Protein AF-A0A7C7U243-F1 (afdb_monomer_lite)

Secondary structure (DSSP, 8-state):
---EEEEEE------PPPPPP-------------TTS-BTTB-PPEEEE-SSS-EEEESSS--TTS-TT-EEEEEESSS-----EEEEESS--SS-EEPPTT-EEEEEEEEEE-S---TTSSSS-SS--PPPEEEEEETTEEEEEEEPPP--TTEEEEEEEEEEPPTTTSEE-TTT--EEEEE-

Foldseek 3Di:
DDWWKKKWAFDDDDDDDDDDDDDDDDDDDDPDPDQQEDDPVFDDKDKFDQLPQDIAIGRHPDDPSGDPRSMHMDIDRDDDDDDKDKHFRPPFHPFKQFADQQDKDKDKIKIATAADQDDPDPGDHPVPHAFKKKFKFQQPDTPDIDGDDDDDHPDIDIDMDMDGDHPVRRIRGRPRRGIMIIID

Sequence (184 aa):
MRGKTIVVILLVAMLLTPVQAGDVSALQNEPEDDPKQPSQGNVTLYVFHDGMNNAWSHFNSTDEESAEENETREDKDSGVIDIKYRFMMKPTLDKRLNMTVGGEIRGNFNIYYEGDNENGGDGNCNNDCDWLNISIFKGAAEIHRHTEQPWVEGNWKNIIFSYTITEEDAIWDSVNDNPIVEVT

Radius of gyration: 19.24 Å; chains: 1; bounding box: 47×43×61 Å

Structure (mmCIF, N/CA/C/O backbone):
data_AF-A0A7C7U243-F1
#
_entry.id   AF-A0A7C7U243-F1
#
loop_
_atom_site.group_PDB
_atom_site.id
_atom_site.type_symbol
_atom_site.label_atom_id
_atom_site.label_alt_id
_atom_site.label_comp_id
_atom_site.label_asym_id
_atom_site.label_entity_id
_atom_site.label_seq_id
_atom_site.pdbx_PDB_ins_code
_atom_site.Cartn_x
_atom_site.Cartn_y
_atom_site.Cartn_z
_atom_site.occupancy
_atom_site.B_iso_or_equiv
_atom_site.auth_seq_id
_atom_site.auth_comp_id
_atom_site.auth_asym_id
_atom_site.auth_atom_id
_atom_site.pdbx_PDB_model_num
ATOM 1 N N . MET A 1 1 ? 26.710 0.710 -21.023 1.00 34.34 1 MET A N 1
ATOM 2 C CA . MET A 1 1 ? 25.783 -0.093 -20.207 1.00 34.34 1 MET A CA 1
ATOM 3 C C . MET A 1 1 ? 24.906 0.913 -19.492 1.00 34.34 1 MET A C 1
ATOM 5 O O . MET A 1 1 ? 25.453 1.740 -18.777 1.00 34.34 1 MET A O 1
ATOM 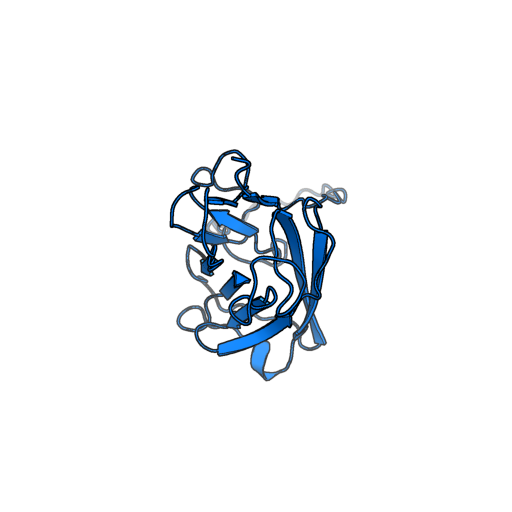9 N N . ARG A 1 2 ? 23.626 0.998 -19.863 1.00 40.56 2 ARG A N 1
ATOM 10 C CA . ARG A 1 2 ? 22.661 1.918 -19.248 1.00 40.56 2 ARG A CA 1
ATOM 11 C C . ARG A 1 2 ? 21.874 1.076 -18.250 1.00 40.56 2 ARG A C 1
ATOM 13 O O . ARG A 1 2 ? 21.197 0.153 -18.691 1.00 40.56 2 ARG A O 1
ATOM 20 N N . GLY A 1 3 ? 22.079 1.314 -16.957 1.00 36.41 3 GLY A N 1
ATOM 21 C CA . GLY A 1 3 ? 21.243 0.723 -15.913 1.00 36.41 3 GLY A CA 1
ATOM 22 C C . GLY A 1 3 ? 19.808 1.215 -16.082 1.00 36.41 3 GLY A C 1
ATOM 23 O O . GLY A 1 3 ? 19.601 2.323 -16.574 1.00 36.41 3 GLY A O 1
ATOM 24 N N . LYS A 1 4 ? 18.847 0.357 -15.753 1.00 41.78 4 LYS A N 1
ATOM 25 C CA . LYS A 1 4 ? 17.415 0.658 -15.754 1.00 41.78 4 LYS A CA 1
ATOM 26 C C . LYS A 1 4 ? 16.993 0.870 -14.296 1.00 41.78 4 LYS A C 1
ATOM 28 O O . LYS A 1 4 ? 17.365 0.061 -13.445 1.00 41.78 4 LYS A O 1
ATOM 33 N N . THR A 1 5 ? 16.296 1.971 -14.025 1.00 37.00 5 THR A N 1
ATOM 34 C CA . THR A 1 5 ? 15.993 2.470 -12.676 1.00 37.00 5 THR A CA 1
ATOM 35 C C . THR A 1 5 ? 14.488 2.555 -12.443 1.00 37.00 5 THR A C 1
ATOM 37 O O . THR A 1 5 ? 13.770 3.099 -13.274 1.00 37.00 5 THR A O 1
ATOM 40 N N . ILE A 1 6 ? 13.992 2.072 -11.303 1.00 44.47 6 ILE A N 1
ATOM 41 C CA . ILE A 1 6 ? 12.591 2.239 -10.878 1.00 44.47 6 ILE A CA 1
ATOM 42 C C . ILE A 1 6 ? 12.576 3.046 -9.575 1.00 44.47 6 ILE A C 1
ATOM 44 O O . ILE A 1 6 ? 13.321 2.736 -8.648 1.00 44.47 6 ILE A O 1
ATOM 48 N N . VAL A 1 7 ? 11.751 4.095 -9.508 1.00 42.09 7 VAL A N 1
ATOM 49 C CA . VAL A 1 7 ? 11.657 5.035 -8.375 1.00 42.09 7 VAL A CA 1
ATOM 50 C C . VAL A 1 7 ? 10.180 5.199 -8.014 1.00 42.09 7 VAL A C 1
ATOM 52 O O . VAL A 1 7 ? 9.350 5.374 -8.891 1.00 42.09 7 VAL A O 1
ATOM 55 N N . VAL A 1 8 ? 9.794 5.160 -6.745 1.00 36.94 8 VAL A N 1
ATOM 56 C CA . VAL A 1 8 ? 8.401 5.390 -6.315 1.00 36.94 8 VAL A CA 1
ATOM 57 C C . VAL A 1 8 ? 8.369 6.605 -5.388 1.00 36.94 8 VAL A C 1
ATOM 59 O O . VAL A 1 8 ? 8.966 6.547 -4.326 1.00 36.94 8 VAL A O 1
ATOM 62 N N . ILE A 1 9 ? 7.681 7.687 -5.775 1.00 37.00 9 ILE A N 1
ATOM 63 C CA . ILE A 1 9 ? 7.541 8.951 -5.026 1.00 37.00 9 ILE A CA 1
ATOM 64 C C . ILE A 1 9 ? 6.081 9.109 -4.625 1.00 37.00 9 ILE A C 1
ATOM 66 O O . ILE A 1 9 ? 5.236 9.280 -5.494 1.00 37.00 9 ILE A O 1
ATOM 70 N N . LEU A 1 10 ? 5.764 9.169 -3.334 1.00 37.56 10 LEU A N 1
ATOM 71 C CA . LEU A 1 10 ? 4.427 9.532 -2.851 1.00 37.56 10 LEU A CA 1
ATOM 72 C C . LEU A 1 10 ? 4.344 11.056 -2.632 1.00 37.56 10 LEU A C 1
ATOM 74 O O . LEU A 1 10 ? 5.097 11.597 -1.828 1.00 37.56 10 LEU A O 1
ATOM 78 N N . LEU A 1 11 ? 3.433 11.773 -3.307 1.00 27.91 11 LEU A N 1
ATOM 79 C CA . LEU A 1 11 ? 3.287 13.231 -3.139 1.00 27.91 11 LEU A CA 1
ATOM 80 C C . LEU A 1 11 ? 1.837 13.591 -2.782 1.00 27.91 11 LEU A C 1
ATOM 82 O O . LEU A 1 11 ? 0.943 13.523 -3.622 1.00 27.91 11 LEU A O 1
ATOM 86 N N . VAL A 1 12 ? 1.602 13.966 -1.518 1.00 37.91 12 VAL A N 1
ATOM 87 C CA . VAL A 1 12 ? 0.268 14.294 -0.982 1.00 37.91 12 VAL A CA 1
ATOM 88 C C . VAL A 1 12 ? 0.129 15.807 -0.795 1.00 37.91 12 VAL A C 1
ATOM 90 O O . VAL A 1 12 ? 0.868 16.432 -0.037 1.00 37.91 12 VAL A O 1
ATOM 93 N N . ALA A 1 13 ? -0.836 16.412 -1.491 1.00 29.00 13 ALA A N 1
ATOM 94 C CA . ALA A 1 13 ? -1.157 17.834 -1.379 1.00 29.00 13 ALA A CA 1
ATOM 95 C C . ALA A 1 13 ? -2.056 18.110 -0.157 1.00 29.00 13 ALA A C 1
ATOM 97 O O . ALA A 1 13 ? -3.158 17.573 -0.054 1.00 29.00 13 ALA A O 1
ATOM 98 N N . MET A 1 14 ? -1.605 18.979 0.754 1.00 36.00 14 MET A N 1
ATOM 99 C CA . MET A 1 14 ? -2.359 19.391 1.945 1.00 36.00 14 MET A CA 1
ATOM 100 C C . MET A 1 14 ? -3.417 20.457 1.612 1.00 36.00 14 MET A C 1
ATOM 102 O O . MET A 1 14 ? -3.089 21.521 1.087 1.00 36.00 14 MET A O 1
ATOM 106 N N . LEU A 1 15 ? -4.674 20.220 1.999 1.00 31.84 15 LEU A N 1
ATOM 107 C CA . LEU A 1 15 ? -5.706 21.258 2.105 1.00 31.84 15 LEU A CA 1
ATOM 108 C C . LEU A 1 15 ? -5.902 21.601 3.587 1.00 31.84 15 LEU A C 1
ATOM 110 O O . LEU A 1 15 ? -6.532 20.854 4.329 1.00 31.84 15 LEU A O 1
ATOM 114 N N . LEU A 1 16 ? -5.349 22.734 4.020 1.00 34.03 16 LEU A N 1
ATOM 115 C CA . LEU A 1 16 ? -5.576 23.280 5.358 1.00 34.03 16 LEU A CA 1
ATOM 116 C C . LEU A 1 16 ? -6.941 23.984 5.399 1.00 34.03 16 LEU A C 1
ATOM 118 O O . LEU A 1 16 ? -7.148 24.978 4.702 1.00 34.03 16 LEU A O 1
ATOM 122 N N . THR A 1 17 ? -7.863 23.512 6.238 1.00 35.53 17 THR A N 1
ATOM 123 C CA . THR A 1 17 ? -9.056 24.281 6.636 1.00 35.53 17 THR A CA 1
ATOM 124 C C . THR A 1 17 ? -8.806 24.991 7.971 1.00 35.53 17 THR A C 1
ATOM 126 O O . THR A 1 17 ? -8.117 24.433 8.825 1.00 35.53 17 THR A O 1
ATOM 129 N N . PRO A 1 18 ? -9.342 26.205 8.195 1.00 36.75 18 PRO A N 1
ATOM 130 C CA . PRO A 1 18 ? -9.037 26.984 9.393 1.00 36.75 18 PRO A CA 1
ATOM 131 C C . PRO A 1 18 ? -9.665 26.389 10.664 1.00 36.75 18 PRO A C 1
ATOM 133 O O . PRO A 1 18 ? -10.845 26.043 10.683 1.00 36.75 18 PRO A O 1
ATOM 136 N N . VAL A 1 19 ? -8.883 26.348 11.747 1.00 40.16 19 VAL A N 1
ATOM 137 C CA . VAL A 1 19 ? -9.342 26.073 13.119 1.00 40.16 19 VAL A CA 1
ATOM 138 C C . VAL A 1 19 ? -10.119 27.282 13.654 1.00 40.16 19 VAL A C 1
ATOM 140 O O . VAL A 1 19 ? -9.602 28.400 13.683 1.00 40.16 19 VAL A O 1
ATOM 143 N N . GLN A 1 20 ? -11.362 27.066 14.093 1.00 35.25 20 GLN A N 1
ATOM 144 C CA . GLN A 1 20 ? -12.120 28.041 14.882 1.00 35.25 20 GLN A CA 1
ATOM 145 C C . GLN A 1 20 ? -11.697 27.956 16.353 1.00 35.25 20 GLN A C 1
ATOM 147 O O . GLN A 1 20 ? -11.826 26.915 16.990 1.00 35.25 20 GLN A O 1
ATOM 152 N N . ALA A 1 21 ? -11.204 29.077 16.881 1.00 39.88 21 ALA A N 1
ATOM 153 C CA . ALA A 1 21 ? -10.877 29.259 18.288 1.00 39.88 21 ALA A CA 1
ATOM 154 C C . ALA A 1 21 ? -12.152 29.442 19.131 1.00 39.88 21 ALA A C 1
ATOM 156 O O . ALA A 1 21 ? -12.952 30.343 18.870 1.00 39.88 21 ALA A O 1
ATOM 157 N N . GLY A 1 22 ? -12.306 28.619 20.166 1.00 31.62 22 GLY A N 1
ATOM 158 C CA . GLY A 1 22 ? -13.317 28.754 21.210 1.00 31.62 22 GLY A CA 1
ATOM 159 C C . GLY A 1 22 ? -12.838 28.039 22.471 1.00 31.62 22 GLY A C 1
ATOM 160 O O . GLY A 1 22 ? -12.665 26.828 22.464 1.00 31.62 22 GLY A O 1
ATOM 161 N N . ASP A 1 23 ? -12.570 28.815 23.516 1.00 41.88 23 ASP A N 1
ATOM 162 C CA . ASP A 1 23 ? -11.989 28.395 24.794 1.00 41.88 23 ASP A CA 1
ATOM 163 C C . ASP A 1 23 ? -12.976 27.524 25.603 1.00 41.88 23 ASP A C 1
ATOM 165 O O . ASP A 1 23 ? -14.104 27.955 25.855 1.00 41.88 23 ASP A O 1
ATOM 169 N N . VAL A 1 24 ? -12.566 26.320 26.030 1.00 35.78 24 VAL A N 1
ATOM 170 C CA . VAL A 1 24 ? -13.240 25.545 27.089 1.00 35.78 24 VAL A CA 1
ATOM 171 C C . VAL A 1 24 ? -12.218 24.876 28.010 1.00 35.78 24 VAL A C 1
ATOM 173 O O . VAL A 1 24 ? -11.339 24.123 27.600 1.00 35.78 24 VAL A O 1
ATOM 176 N N . SER A 1 25 ? -12.362 25.180 29.295 1.00 38.53 25 SER A N 1
ATOM 177 C CA . SER A 1 25 ? -11.508 24.770 30.401 1.00 38.53 25 SER A CA 1
ATOM 178 C C . SER A 1 25 ? -11.686 23.296 30.802 1.00 38.53 25 SER A C 1
ATOM 180 O O . SER A 1 25 ? -12.781 22.900 31.194 1.00 38.53 25 SER A O 1
ATOM 182 N N . ALA A 1 26 ? -10.566 22.565 30.781 1.00 51.06 26 ALA A N 1
ATOM 183 C CA . ALA A 1 26 ? -10.127 21.445 31.631 1.00 51.06 26 ALA A CA 1
ATOM 184 C C . ALA A 1 26 ? -11.138 20.371 32.082 1.00 51.06 26 ALA A C 1
ATOM 186 O O . ALA A 1 26 ? -11.878 20.613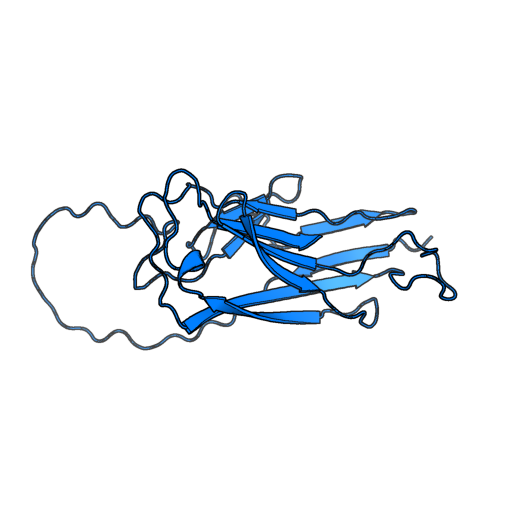 33.029 1.00 51.06 26 ALA A O 1
ATOM 187 N N . LEU A 1 27 ? -10.996 19.132 31.578 1.00 34.81 27 LEU A N 1
ATOM 188 C CA . LEU A 1 27 ? -11.249 17.888 32.328 1.00 34.81 27 LEU A CA 1
ATOM 189 C C . LEU A 1 27 ? -10.462 16.698 31.728 1.00 34.81 27 LEU A C 1
ATOM 191 O O . LEU A 1 27 ? -10.608 16.392 30.557 1.00 34.81 27 LEU A O 1
ATOM 195 N N . GLN A 1 28 ? -9.716 16.018 32.611 1.00 33.44 28 GLN A N 1
ATOM 196 C CA . GLN A 1 28 ? -9.177 14.646 32.541 1.00 33.44 28 GLN A CA 1
ATOM 197 C C . GLN A 1 28 ? -8.086 14.291 31.515 1.00 33.44 28 GLN A C 1
ATOM 199 O O . GLN A 1 28 ? -8.203 14.518 30.323 1.00 33.44 28 GLN A O 1
ATOM 204 N N . ASN A 1 29 ? -7.039 13.641 32.043 1.00 40.22 29 ASN A N 1
ATOM 205 C CA . ASN A 1 29 ? -6.026 12.862 31.331 1.00 40.22 29 ASN A CA 1
ATOM 206 C C . ASN A 1 29 ? -6.683 11.793 30.435 1.00 40.22 29 ASN A C 1
ATOM 208 O O . ASN A 1 29 ? -6.741 10.621 30.816 1.00 40.22 29 ASN A O 1
ATOM 212 N N . GLU A 1 30 ? -7.180 12.167 29.263 1.00 42.75 30 GLU A N 1
ATOM 213 C CA . GLU A 1 30 ? -7.189 11.227 28.150 1.00 42.75 30 GLU A CA 1
ATOM 214 C C . GLU A 1 30 ? -5.720 11.010 27.757 1.00 42.75 30 GLU A C 1
ATOM 216 O O . GLU A 1 30 ? -4.969 11.988 27.677 1.00 42.75 30 GLU A O 1
ATOM 221 N N . PRO A 1 31 ? -5.247 9.756 27.626 1.00 50.38 31 PRO A N 1
ATOM 222 C CA . PRO A 1 31 ? -3.942 9.532 27.025 1.00 50.38 31 PRO A CA 1
ATOM 223 C C . PRO A 1 31 ? -3.959 10.214 25.658 1.00 50.38 31 PRO A C 1
ATOM 225 O O . PRO A 1 31 ? -4.927 10.057 24.917 1.00 50.38 31 PRO A O 1
ATOM 228 N N . GLU A 1 32 ? -2.934 11.018 25.386 1.00 61.06 32 GLU A N 1
ATOM 229 C CA . GLU A 1 32 ? -2.731 11.662 24.090 1.00 61.06 32 GLU A CA 1
ATOM 230 C C . GLU A 1 32 ? -2.964 10.609 22.997 1.00 61.06 32 GLU A C 1
ATOM 232 O O . GLU A 1 32 ? -2.344 9.543 23.041 1.00 61.06 32 GLU A O 1
ATOM 237 N N . ASP A 1 33 ? -3.943 10.844 22.114 1.00 75.81 33 ASP A N 1
ATOM 238 C CA . ASP A 1 33 ? -4.261 9.903 21.040 1.00 75.81 33 ASP A CA 1
ATOM 239 C C . ASP A 1 33 ? -2.978 9.673 20.234 1.00 75.81 33 ASP A C 1
ATOM 241 O O . ASP A 1 33 ? -2.398 10.628 19.712 1.00 75.81 33 ASP A O 1
ATOM 245 N N . ASP A 1 34 ? -2.518 8.418 20.164 1.00 88.25 34 ASP A N 1
ATOM 246 C CA . ASP A 1 34 ? -1.308 8.075 19.418 1.00 88.25 34 ASP A CA 1
ATOM 247 C C . ASP A 1 34 ? -1.492 8.531 17.961 1.00 88.25 34 ASP A C 1
ATOM 249 O O . ASP A 1 34 ? -2.384 8.023 17.273 1.00 88.25 34 ASP A O 1
ATOM 253 N N . PRO A 1 35 ? -0.667 9.467 17.454 1.00 91.00 35 PRO A N 1
ATOM 254 C CA . PRO A 1 35 ? -0.814 9.979 16.098 1.00 91.00 35 PRO A CA 1
ATOM 255 C C . PRO A 1 35 ? -0.622 8.889 15.039 1.00 91.00 35 PRO A C 1
ATOM 257 O O . PRO A 1 35 ? -1.043 9.073 13.898 1.00 91.00 35 PRO A O 1
ATOM 260 N N . LYS A 1 36 ? -0.001 7.751 15.379 1.00 93.62 36 LYS A N 1
ATOM 261 C CA . LYS A 1 36 ? 0.137 6.601 14.480 1.00 93.62 36 LYS A CA 1
ATOM 262 C C . LYS A 1 36 ? -1.157 5.777 14.357 1.00 93.62 36 LYS A C 1
ATOM 264 O O . LYS A 1 36 ? -1.269 5.005 13.403 1.00 93.62 36 LYS A O 1
ATOM 269 N N . GLN A 1 37 ? -2.138 5.965 15.244 1.00 93.56 37 GLN A N 1
ATOM 270 C CA . GLN A 1 37 ? -3.440 5.288 15.229 1.00 93.56 37 GLN A CA 1
ATOM 271 C C . GLN A 1 37 ? -4.509 6.087 14.457 1.00 93.56 37 GLN A C 1
ATOM 273 O O . GLN A 1 37 ? -4.454 7.320 14.404 1.00 93.56 37 GLN A O 1
ATOM 278 N N . PRO A 1 38 ? -5.520 5.414 13.871 1.00 91.25 38 PRO A N 1
ATOM 279 C CA . PRO A 1 38 ? -6.643 6.099 13.245 1.00 91.25 38 PRO A CA 1
ATOM 280 C C . PRO A 1 38 ? -7.537 6.786 14.281 1.00 91.25 38 PRO A C 1
ATOM 282 O O . PRO A 1 38 ? -7.826 6.238 15.346 1.00 91.25 38 PRO A O 1
ATOM 285 N N . SER A 1 39 ? -8.069 7.953 13.927 1.00 86.81 39 SER A N 1
ATOM 286 C CA . SER A 1 39 ? -9.046 8.693 14.729 1.00 86.81 39 SER A CA 1
ATOM 287 C C . SER A 1 39 ? -10.008 9.477 13.832 1.00 86.81 39 SER A C 1
ATOM 289 O O . SER A 1 39 ? -9.855 9.516 12.613 1.00 86.81 39 SER A O 1
ATOM 291 N N . GLN A 1 40 ? -11.018 10.136 14.410 1.00 81.25 40 GLN A N 1
ATOM 292 C CA . GLN A 1 40 ? -11.983 10.922 13.627 1.00 81.25 40 GLN A CA 1
ATOM 293 C C . GLN A 1 40 ? -11.316 12.047 12.810 1.00 81.25 40 GLN A C 1
ATOM 295 O O . GLN A 1 40 ? -11.811 12.404 11.743 1.00 81.25 40 GLN A O 1
ATOM 300 N N . GLY A 1 41 ? -10.203 12.597 13.305 1.00 82.00 41 GLY A N 1
ATOM 301 C CA . GLY A 1 41 ? -9.402 13.604 12.605 1.00 82.00 41 GLY A CA 1
ATOM 302 C C . GLY A 1 41 ? -8.223 13.029 11.819 1.00 82.00 41 GLY A C 1
ATOM 303 O O . GLY A 1 41 ? -7.589 13.770 11.073 1.00 82.00 41 GLY A O 1
ATOM 304 N N . ASN A 1 42 ? -7.931 11.734 11.973 1.00 84.69 42 ASN A N 1
ATOM 305 C CA . ASN A 1 42 ? -6.777 11.081 11.375 1.00 84.69 42 ASN A CA 1
ATOM 306 C C . ASN A 1 42 ? -7.181 9.792 10.651 1.00 84.69 42 ASN A C 1
ATOM 308 O O . ASN A 1 42 ? -7.270 8.718 11.243 1.00 84.69 42 ASN A O 1
ATOM 312 N N . VAL A 1 43 ? -7.464 9.920 9.357 1.00 89.19 43 VAL A N 1
ATOM 313 C CA . VAL A 1 43 ? -8.029 8.843 8.524 1.00 89.19 43 VAL A CA 1
ATOM 314 C C . VAL A 1 43 ? -7.117 8.434 7.370 1.00 89.19 43 VAL A C 1
ATOM 316 O O . VAL A 1 43 ? -7.475 7.559 6.584 1.00 89.19 43 VAL A O 1
ATOM 319 N N . THR A 1 44 ? -5.948 9.062 7.250 1.00 92.12 44 THR A N 1
ATOM 320 C CA . THR A 1 44 ? -5.004 8.803 6.163 1.00 92.12 44 THR A CA 1
ATOM 321 C C . THR A 1 44 ? -3.920 7.861 6.650 1.00 92.12 44 THR A C 1
ATOM 323 O O . THR A 1 44 ? -3.164 8.208 7.548 1.00 92.12 44 THR A O 1
ATOM 326 N N . LEU A 1 45 ? -3.828 6.687 6.033 1.00 93.19 45 LEU A N 1
ATOM 327 C CA . LEU A 1 45 ? -2.729 5.759 6.261 1.00 93.19 45 LEU A CA 1
ATOM 328 C C . LEU A 1 45 ? -1.567 6.120 5.326 1.00 93.19 45 LEU A C 1
ATOM 330 O O . LEU A 1 45 ? -1.721 6.088 4.106 1.00 93.19 45 LEU A O 1
ATOM 334 N N . TYR A 1 46 ? -0.413 6.442 5.900 1.00 93.06 46 TYR A N 1
ATOM 335 C CA . TYR A 1 46 ? 0.820 6.728 5.175 1.00 93.06 46 TYR A CA 1
ATOM 336 C C . TYR A 1 46 ? 1.716 5.495 5.165 1.00 93.06 46 TYR A C 1
ATOM 338 O O . TYR A 1 46 ? 1.727 4.721 6.123 1.00 93.06 46 TYR A O 1
ATOM 346 N N . VAL A 1 47 ? 2.453 5.309 4.075 1.00 91.56 47 VAL A N 1
ATOM 347 C CA . VAL A 1 47 ? 3.409 4.213 3.898 1.00 91.56 47 VAL A CA 1
ATOM 348 C C . VAL A 1 47 ? 4.833 4.737 4.044 1.00 91.56 47 VAL A C 1
ATOM 350 O O . VAL A 1 47 ? 5.134 5.843 3.603 1.00 91.56 47 VAL A O 1
ATOM 353 N N . PHE A 1 48 ? 5.693 3.933 4.657 1.00 91.25 48 PHE A N 1
ATOM 354 C CA . PHE A 1 48 ? 7.078 4.262 4.983 1.00 91.25 48 PHE A CA 1
ATOM 355 C C . PHE A 1 48 ? 7.981 3.068 4.691 1.00 91.25 48 PHE A C 1
ATOM 357 O O . PHE A 1 48 ? 7.526 1.918 4.646 1.00 91.25 48 PHE A O 1
ATOM 364 N N . HIS A 1 49 ? 9.268 3.340 4.513 1.00 88.31 49 HIS A N 1
ATOM 365 C CA . HIS A 1 49 ? 10.289 2.320 4.320 1.00 88.31 49 HIS A CA 1
ATOM 366 C C . HIS A 1 49 ? 11.655 2.832 4.794 1.00 88.31 49 HIS A C 1
ATOM 368 O O . HIS A 1 49 ? 11.897 4.035 4.818 1.00 88.31 49 HIS A O 1
ATOM 374 N N . ASP A 1 50 ? 12.573 1.925 5.121 1.00 85.69 50 ASP A N 1
ATOM 375 C CA . ASP A 1 50 ? 13.915 2.262 5.633 1.00 85.69 50 ASP A CA 1
ATOM 376 C C . ASP A 1 50 ? 14.994 2.372 4.537 1.00 85.69 50 ASP A C 1
ATOM 378 O O . ASP A 1 50 ? 16.190 2.424 4.822 1.00 85.69 50 ASP A O 1
ATOM 382 N N . GLY A 1 51 ? 14.588 2.342 3.266 1.00 76.31 51 GLY A N 1
ATOM 383 C CA . GLY A 1 51 ? 15.495 2.280 2.110 1.00 76.31 51 GLY A CA 1
ATOM 384 C C . GLY A 1 51 ? 16.201 0.930 1.920 1.00 76.31 51 GLY A C 1
ATOM 385 O O . GLY A 1 51 ? 17.029 0.799 1.022 1.00 76.31 51 GLY A O 1
ATOM 386 N N . MET A 1 52 ? 15.892 -0.069 2.750 1.00 74.31 52 MET A N 1
ATOM 387 C CA . MET A 1 52 ? 16.401 -1.433 2.648 1.00 74.31 52 MET A CA 1
ATOM 388 C C . MET A 1 52 ? 15.228 -2.394 2.422 1.00 74.31 52 MET A C 1
ATOM 390 O O . MET A 1 52 ? 14.569 -2.327 1.391 1.00 74.31 52 MET A O 1
ATOM 394 N N . ASN A 1 53 ? 14.968 -3.305 3.361 1.00 76.44 53 ASN A N 1
ATOM 395 C CA . ASN A 1 53 ? 13.963 -4.359 3.207 1.00 76.44 53 ASN A CA 1
ATOM 396 C C . ASN A 1 53 ? 12.755 -4.170 4.134 1.00 76.44 53 ASN A C 1
ATOM 398 O O . ASN A 1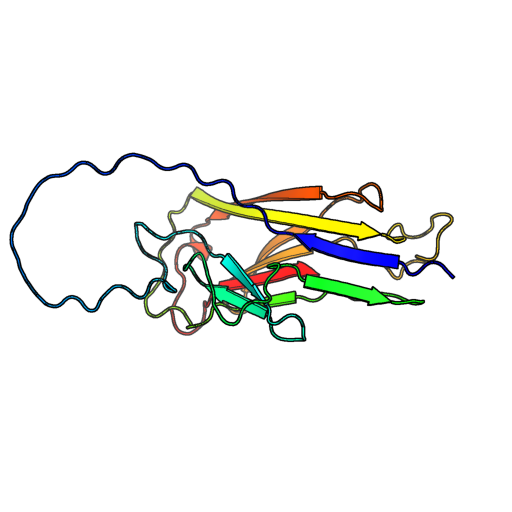 53 ? 11.888 -5.046 4.176 1.00 76.44 53 ASN A O 1
ATOM 402 N N . ASN A 1 54 ? 12.697 -3.086 4.917 1.00 86.81 54 ASN A N 1
ATOM 403 C CA . ASN A 1 54 ? 11.598 -2.865 5.8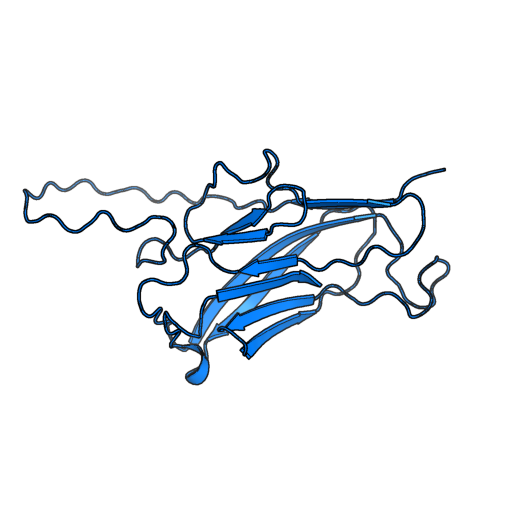49 1.00 86.81 54 ASN A CA 1
ATOM 404 C C . ASN A 1 54 ? 10.638 -1.813 5.305 1.00 86.81 54 ASN A C 1
ATOM 406 O O . ASN A 1 54 ? 11.027 -0.694 4.991 1.00 86.81 54 ASN A O 1
ATOM 410 N N . ALA A 1 55 ? 9.362 -2.184 5.266 1.00 90.44 55 ALA A N 1
ATOM 411 C CA . ALA A 1 55 ? 8.253 -1.334 4.872 1.00 90.44 55 ALA A CA 1
ATOM 412 C C . ALA A 1 55 ? 7.144 -1.424 5.931 1.00 90.44 55 ALA A C 1
ATOM 414 O O . ALA A 1 55 ? 6.880 -2.498 6.485 1.00 90.44 55 ALA A O 1
ATOM 415 N N . TRP A 1 56 ? 6.515 -0.300 6.256 1.00 94.50 56 TRP A N 1
ATOM 416 C CA . TRP A 1 56 ? 5.428 -0.227 7.233 1.00 94.50 56 TRP A CA 1
ATOM 417 C C . TRP A 1 56 ? 4.465 0.900 6.891 1.00 94.50 56 TRP A C 1
ATOM 419 O O . TRP A 1 56 ? 4.673 1.656 5.947 1.00 94.50 56 TRP A O 1
ATOM 429 N N . SER A 1 57 ? 3.374 0.993 7.636 1.00 94.31 57 SER A N 1
ATOM 430 C CA . SER A 1 57 ? 2.437 2.102 7.513 1.00 94.31 57 SER A CA 1
ATOM 431 C C . SER A 1 57 ? 1.940 2.569 8.874 1.00 94.31 57 SER A C 1
ATOM 433 O O . SER A 1 57 ? 2.024 1.837 9.857 1.00 94.31 57 SER A O 1
ATOM 435 N N . HIS A 1 58 ? 1.435 3.794 8.949 1.00 95.50 58 HIS A N 1
ATOM 436 C CA . HIS A 1 58 ? 0.668 4.295 10.090 1.00 95.50 58 HIS A CA 1
ATOM 437 C C . HIS A 1 58 ? -0.052 5.592 9.734 1.00 95.50 58 HIS A C 1
ATOM 439 O O . HIS A 1 58 ? 0.172 6.166 8.671 1.00 95.50 58 HIS A O 1
ATOM 445 N N . PHE A 1 59 ? -0.903 6.080 10.634 1.00 93.00 59 PHE A N 1
ATOM 446 C CA . PHE A 1 59 ? -1.721 7.263 10.382 1.00 93.00 59 PHE A CA 1
ATOM 447 C C . PHE A 1 59 ? -1.001 8.598 10.633 1.00 93.00 59 PHE A C 1
ATOM 449 O O . PHE A 1 59 ? -1.491 9.648 10.231 1.00 93.00 59 PHE A O 1
ATOM 456 N N . ASN A 1 60 ? 0.187 8.596 11.244 1.00 92.50 60 ASN A N 1
ATOM 457 C CA . ASN A 1 60 ? 0.980 9.822 11.346 1.00 92.50 60 ASN A CA 1
ATOM 458 C C . ASN A 1 60 ? 1.587 10.165 9.976 1.00 92.50 60 ASN A C 1
ATOM 460 O O . ASN A 1 60 ? 2.037 9.267 9.268 1.00 92.50 60 ASN A O 1
ATOM 464 N N . SER A 1 61 ? 1.637 11.447 9.616 1.00 90.31 61 SER A N 1
ATOM 465 C CA . SER A 1 61 ? 2.123 11.907 8.304 1.00 90.31 61 SER A CA 1
ATOM 466 C C . SER A 1 61 ? 3.643 11.859 8.140 1.00 90.31 61 SER A C 1
ATOM 468 O O . SER A 1 61 ? 4.149 12.115 7.052 1.00 90.31 61 SER A O 1
ATOM 470 N N . THR A 1 62 ? 4.378 11.590 9.217 1.00 88.50 62 THR A N 1
ATOM 471 C CA . THR A 1 62 ? 5.844 11.569 9.244 1.00 88.50 62 THR A CA 1
ATOM 472 C C . THR A 1 62 ? 6.343 10.410 10.097 1.00 88.50 62 THR A C 1
ATOM 474 O O . THR A 1 62 ? 5.748 10.122 11.139 1.00 88.50 62 THR A O 1
ATOM 477 N N . ASP A 1 63 ? 7.467 9.817 9.708 1.00 89.25 63 ASP A N 1
ATOM 478 C CA . ASP A 1 63 ? 8.213 8.845 10.508 1.00 89.25 63 ASP A CA 1
ATOM 479 C C . ASP A 1 63 ? 9.716 9.162 10.402 1.00 89.25 63 ASP A C 1
ATOM 481 O O . ASP A 1 63 ? 10.228 9.342 9.300 1.00 89.25 63 ASP A O 1
ATOM 485 N N . GLU A 1 64 ? 10.402 9.285 11.543 1.00 87.50 64 GLU A N 1
ATOM 486 C CA . GLU A 1 64 ? 11.837 9.616 11.614 1.00 87.50 64 GLU A CA 1
ATOM 487 C C . GLU A 1 64 ? 12.741 8.455 11.173 1.00 87.50 64 GLU A C 1
ATOM 489 O O . GLU A 1 64 ? 13.905 8.675 10.844 1.00 87.50 64 GLU A O 1
ATOM 494 N N . GLU A 1 65 ? 12.221 7.224 11.171 1.00 85.06 65 GLU A N 1
ATOM 495 C CA . GLU A 1 65 ? 12.927 6.028 10.702 1.00 85.06 65 GLU A CA 1
ATOM 496 C C . GLU A 1 65 ? 12.742 5.804 9.192 1.00 85.06 65 GLU A C 1
ATOM 498 O O . GLU A 1 65 ? 13.404 4.940 8.612 1.00 85.06 65 GLU A O 1
ATOM 503 N N . SER A 1 66 ? 11.855 6.570 8.546 1.00 85.06 66 SER A N 1
ATOM 504 C CA . SER A 1 66 ? 11.669 6.531 7.094 1.00 85.06 66 SER A CA 1
ATOM 505 C C . SER A 1 66 ? 12.878 7.129 6.373 1.00 85.06 66 SER A C 1
ATOM 507 O O . SER A 1 66 ? 13.494 8.086 6.846 1.00 85.06 66 SER A O 1
ATOM 509 N N . ALA A 1 67 ? 13.210 6.589 5.201 1.00 82.19 67 ALA A N 1
ATOM 510 C CA . ALA A 1 67 ? 14.250 7.149 4.346 1.00 82.19 67 ALA A CA 1
ATOM 511 C C . ALA A 1 67 ? 13.953 8.625 3.999 1.00 82.19 67 ALA A C 1
ATOM 513 O O . ALA A 1 67 ? 12.802 8.986 3.749 1.00 82.19 67 ALA A O 1
ATOM 514 N N . GLU A 1 68 ? 14.999 9.466 3.946 1.00 65.69 68 GLU A N 1
ATOM 515 C CA . GLU A 1 68 ? 14.895 10.936 3.814 1.00 65.69 68 GLU A CA 1
ATOM 516 C C . GLU A 1 68 ? 14.052 11.407 2.617 1.00 65.69 68 GLU A C 1
ATOM 518 O O . GLU A 1 68 ? 13.448 12.478 2.676 1.00 65.69 68 GLU A O 1
ATOM 523 N N . GLU A 1 69 ? 13.986 10.617 1.545 1.00 63.28 69 GLU A N 1
ATOM 524 C CA . GLU A 1 69 ? 13.261 10.979 0.323 1.00 63.28 69 GLU A CA 1
ATOM 525 C C . GLU A 1 69 ? 11.820 10.427 0.286 1.00 63.28 69 GLU A C 1
ATOM 527 O O . GLU A 1 69 ? 11.057 10.796 -0.599 1.00 63.28 69 GLU A O 1
ATOM 532 N N . ASN A 1 70 ? 11.389 9.601 1.257 1.00 64.44 70 ASN A N 1
ATOM 533 C CA . ASN A 1 70 ? 10.143 8.806 1.182 1.00 64.44 70 ASN A CA 1
ATOM 534 C C . ASN A 1 70 ? 10.011 8.046 -0.154 1.00 64.44 70 ASN A C 1
ATOM 536 O O . ASN A 1 70 ? 8.908 7.833 -0.668 1.00 64.44 70 ASN A O 1
ATOM 540 N N . GLU A 1 71 ? 11.161 7.679 -0.718 1.00 67.44 71 GLU A N 1
ATOM 541 C CA . GLU A 1 71 ? 11.307 7.071 -2.028 1.00 67.44 71 GLU A CA 1
ATOM 542 C C . GLU A 1 71 ? 11.901 5.685 -1.902 1.00 67.44 71 GLU A C 1
ATOM 544 O O . GLU A 1 71 ? 13.054 5.517 -1.496 1.00 67.44 71 GLU A O 1
ATOM 549 N N . THR A 1 72 ? 11.141 4.678 -2.323 1.00 71.62 72 THR A N 1
ATOM 550 C CA . THR A 1 72 ? 11.705 3.343 -2.484 1.00 71.62 72 THR A CA 1
ATOM 551 C C . THR A 1 72 ? 12.237 3.193 -3.900 1.00 71.62 72 THR A C 1
ATOM 553 O O . THR A 1 72 ? 11.530 3.463 -4.876 1.00 71.62 72 THR A O 1
ATOM 556 N N . ARG A 1 73 ? 13.508 2.799 -4.002 1.00 74.69 73 ARG A N 1
ATOM 557 C CA . ARG A 1 73 ? 14.234 2.705 -5.263 1.00 74.69 73 ARG A CA 1
ATOM 558 C C . ARG A 1 73 ? 14.943 1.368 -5.369 1.00 74.69 73 ARG A C 1
ATOM 560 O O . ARG A 1 73 ? 15.709 0.991 -4.485 1.00 74.69 73 ARG A O 1
ATOM 567 N N . GLU A 1 74 ? 14.736 0.710 -6.499 1.00 77.38 74 GLU A N 1
ATOM 568 C CA . GLU A 1 74 ? 15.456 -0.500 -6.869 1.00 77.38 74 GLU A CA 1
ATOM 569 C C . GLU A 1 74 ? 16.082 -0.325 -8.248 1.00 77.38 74 GLU A C 1
ATOM 571 O O . GLU A 1 74 ? 15.433 0.089 -9.211 1.00 77.38 74 GLU A O 1
ATOM 576 N N . ASP A 1 75 ? 17.372 -0.649 -8.323 1.00 77.06 75 ASP A N 1
ATOM 577 C CA . ASP A 1 75 ? 18.186 -0.526 -9.523 1.00 77.06 75 ASP A CA 1
ATOM 578 C C . ASP A 1 75 ? 18.898 -1.844 -9.799 1.00 77.06 75 ASP A C 1
ATOM 580 O O . ASP A 1 75 ? 19.494 -2.457 -8.907 1.00 77.06 75 ASP A O 1
ATOM 584 N N . LYS A 1 76 ? 18.889 -2.265 -11.065 1.00 72.94 76 LYS A N 1
ATOM 585 C CA . LYS A 1 76 ? 19.611 -3.460 -11.495 1.00 72.94 76 LYS A CA 1
ATOM 586 C C . LYS A 1 76 ? 20.219 -3.255 -12.873 1.00 72.94 76 LYS A C 1
ATOM 588 O O . LYS A 1 76 ? 19.549 -2.849 -13.819 1.00 72.94 76 LYS A O 1
ATOM 593 N N . ASP A 1 77 ? 21.498 -3.601 -13.003 1.00 72.62 77 ASP A N 1
ATOM 594 C CA . ASP A 1 77 ? 22.225 -3.474 -14.273 1.00 72.62 77 ASP A CA 1
ATOM 595 C C . ASP A 1 77 ? 21.701 -4.434 -15.355 1.00 72.62 77 ASP A C 1
ATOM 597 O O . ASP A 1 77 ? 21.760 -4.127 -16.547 1.00 72.62 77 ASP A O 1
ATOM 601 N N . SER A 1 78 ? 21.210 -5.614 -14.956 1.00 68.12 78 SER A N 1
ATOM 602 C CA . SER A 1 78 ? 20.571 -6.588 -15.850 1.00 68.12 78 SER A CA 1
ATOM 603 C C . SER A 1 78 ? 19.722 -7.609 -15.080 1.00 68.12 78 SER A C 1
ATOM 605 O O . SER A 1 78 ? 20.106 -8.046 -13.994 1.00 68.12 78 SER A O 1
ATOM 607 N N . GLY A 1 79 ? 18.597 -8.025 -15.667 1.00 73.81 79 GLY A N 1
ATOM 608 C CA . GLY A 1 79 ? 17.666 -9.015 -15.110 1.00 73.81 79 GLY A CA 1
ATOM 609 C C . GLY A 1 79 ? 16.308 -8.416 -14.738 1.00 73.81 79 GLY A C 1
ATOM 610 O O . GLY A 1 79 ? 16.078 -7.230 -14.955 1.00 73.81 79 GLY A O 1
ATOM 611 N N . VAL A 1 80 ? 15.428 -9.249 -14.181 1.00 75.44 80 VAL A N 1
ATOM 612 C CA . VAL A 1 80 ? 14.102 -8.841 -13.687 1.00 75.44 80 VAL A CA 1
ATOM 613 C C . VAL A 1 80 ? 14.246 -8.190 -12.306 1.00 75.44 80 VAL A C 1
ATOM 615 O O . VAL A 1 80 ? 15.099 -8.615 -11.506 1.00 75.44 80 VAL A O 1
ATOM 618 N N . ILE A 1 81 ? 13.469 -7.130 -12.078 1.00 78.75 81 ILE A N 1
ATOM 619 C CA . ILE A 1 81 ? 13.247 -6.491 -10.777 1.00 78.75 81 ILE A CA 1
ATOM 620 C C . ILE A 1 81 ? 11.879 -6.975 -10.299 1.00 78.75 81 ILE A C 1
ATOM 622 O O . ILE A 1 81 ? 10.888 -6.758 -10.992 1.00 78.75 81 ILE A O 1
ATOM 626 N N . ASP A 1 82 ? 11.847 -7.637 -9.145 1.00 78.56 82 ASP A N 1
ATOM 627 C CA . ASP A 1 82 ? 10.614 -8.128 -8.537 1.00 78.56 82 ASP A CA 1
ATOM 628 C C . ASP A 1 82 ? 10.148 -7.112 -7.496 1.00 78.56 82 ASP A C 1
ATOM 630 O O . ASP A 1 82 ? 10.727 -7.014 -6.413 1.00 78.56 82 ASP A O 1
ATOM 634 N N . ILE A 1 83 ? 9.094 -6.361 -7.813 1.00 80.94 83 ILE A N 1
ATOM 635 C CA . ILE A 1 83 ? 8.501 -5.423 -6.862 1.00 80.94 83 ILE A CA 1
ATOM 636 C C . ILE A 1 83 ? 7.675 -6.236 -5.867 1.00 80.94 83 ILE A C 1
ATOM 638 O O . ILE A 1 83 ? 6.768 -6.976 -6.239 1.00 80.94 83 ILE A O 1
ATOM 642 N N . LYS A 1 84 ? 8.000 -6.133 -4.577 1.00 86.56 84 LYS A N 1
ATOM 643 C CA . LYS A 1 84 ? 7.173 -6.716 -3.517 1.00 86.56 84 LYS A CA 1
ATOM 644 C C . LYS A 1 84 ? 7.294 -5.924 -2.228 1.00 86.56 84 LYS A C 1
ATOM 646 O O . LYS A 1 84 ? 8.028 -6.299 -1.312 1.00 86.56 84 LYS A O 1
ATOM 651 N N . TYR A 1 85 ? 6.507 -4.861 -2.130 1.00 89.31 85 TYR A N 1
ATOM 652 C CA . TYR A 1 85 ? 6.393 -4.088 -0.900 1.00 89.31 85 TYR A CA 1
ATOM 653 C C . TYR A 1 85 ? 5.116 -4.433 -0.167 1.00 89.31 85 TYR A C 1
ATOM 655 O O . TYR A 1 85 ? 4.028 -4.405 -0.733 1.00 89.31 85 TYR A O 1
ATOM 663 N N . ARG A 1 86 ? 5.250 -4.735 1.122 1.00 92.62 86 ARG A N 1
ATOM 664 C CA . ARG A 1 86 ? 4.125 -5.041 1.999 1.00 92.62 86 ARG A CA 1
ATOM 665 C C . ARG A 1 86 ? 4.160 -4.115 3.206 1.00 92.62 86 ARG A C 1
ATOM 667 O O . ARG A 1 86 ? 4.878 -4.359 4.172 1.00 92.62 86 ARG A O 1
ATOM 674 N N . PHE A 1 87 ? 3.361 -3.060 3.145 1.00 93.94 87 PHE A N 1
ATOM 675 C CA . PHE A 1 87 ? 3.245 -2.030 4.168 1.00 93.94 87 PHE A CA 1
ATOM 676 C C . PHE A 1 87 ? 2.225 -2.460 5.219 1.00 93.94 87 PHE A C 1
ATOM 678 O O . PHE A 1 87 ? 1.026 -2.201 5.096 1.00 93.94 87 PHE A O 1
ATOM 685 N N . MET A 1 88 ? 2.703 -3.162 6.243 1.00 94.38 88 MET A N 1
ATOM 686 C CA . MET A 1 88 ? 1.889 -3.526 7.402 1.00 94.38 88 MET A CA 1
ATOM 687 C C . MET A 1 88 ? 1.867 -2.379 8.412 1.00 94.38 88 MET A C 1
ATOM 689 O O . MET A 1 88 ? 2.920 -1.818 8.726 1.00 94.38 88 MET A O 1
ATOM 693 N N . MET A 1 89 ? 0.686 -2.076 8.955 1.00 94.25 89 MET A N 1
ATOM 694 C CA . MET A 1 89 ? 0.544 -1.005 9.936 1.00 94.25 89 MET A CA 1
ATOM 695 C C . MET A 1 89 ? 1.365 -1.283 11.212 1.00 94.25 89 MET A C 1
ATOM 697 O O . MET A 1 89 ? 1.287 -2.383 11.771 1.00 94.25 89 MET A O 1
ATOM 701 N N . LYS A 1 90 ? 2.151 -0.294 11.662 1.00 94.12 90 LYS A N 1
ATOM 702 C CA . LYS A 1 90 ? 2.973 -0.316 12.882 1.00 94.12 90 LYS A CA 1
ATOM 703 C C . LYS A 1 90 ? 2.869 1.016 13.651 1.00 94.12 90 LYS A C 1
ATOM 705 O O . LYS A 1 90 ? 3.235 2.048 13.090 1.00 94.12 90 LYS A O 1
ATOM 710 N N . PRO A 1 91 ? 2.501 1.009 14.947 1.00 93.38 91 PRO A N 1
ATOM 711 C CA . PRO A 1 91 ? 2.000 -0.133 15.719 1.00 93.38 91 PRO A CA 1
ATOM 712 C C . PRO A 1 91 ? 0.707 -0.705 15.124 1.00 93.38 91 PRO A C 1
ATOM 714 O O . PRO A 1 91 ? 0.061 -0.060 14.306 1.00 93.38 91 PRO A O 1
ATOM 717 N N . THR A 1 92 ? 0.356 -1.938 15.492 1.00 94.00 92 THR A N 1
ATOM 718 C CA . THR A 1 92 ? -0.931 -2.521 15.087 1.00 94.00 92 THR A CA 1
ATOM 719 C C . THR A 1 92 ? -2.084 -1.684 15.626 1.00 94.00 92 THR A C 1
ATOM 721 O O . THR A 1 92 ? -1.912 -0.964 16.608 1.00 94.00 92 THR A O 1
ATOM 724 N N . LEU A 1 93 ? -3.261 -1.805 15.017 1.00 92.38 93 LEU A N 1
ATOM 725 C CA . LEU A 1 93 ? -4.482 -1.188 15.534 1.00 92.38 93 LEU A CA 1
ATOM 726 C C . LEU A 1 93 ? -4.638 -1.422 17.048 1.00 92.38 93 LEU A C 1
ATOM 728 O O . LEU A 1 93 ? -4.651 -2.562 17.503 1.00 92.38 93 LEU A O 1
ATOM 732 N N . ASP A 1 94 ? -4.807 -0.352 17.821 1.00 91.00 94 ASP A N 1
ATOM 733 C CA . ASP A 1 94 ? -5.038 -0.447 19.271 1.00 91.00 94 ASP A CA 1
ATOM 734 C C . ASP A 1 94 ? -6.517 -0.683 19.595 1.00 91.00 94 ASP A C 1
ATOM 736 O O . ASP A 1 94 ? -6.886 -1.279 20.612 1.00 91.00 94 ASP A O 1
ATOM 740 N N . LYS A 1 95 ? -7.392 -0.196 18.714 1.00 88.25 95 LYS A N 1
ATOM 741 C CA . LYS A 1 95 ? -8.848 -0.269 18.824 1.00 88.25 95 LYS A CA 1
ATOM 742 C C . LYS A 1 95 ? -9.429 -0.756 17.504 1.00 88.25 95 LYS A C 1
ATOM 744 O O . LYS A 1 95 ? -8.799 -0.682 16.453 1.00 88.25 95 LYS A O 1
ATOM 749 N N . ARG A 1 96 ? -10.678 -1.214 17.561 1.00 89.06 96 ARG A N 1
ATOM 750 C CA . ARG A 1 96 ? -11.445 -1.569 16.367 1.00 89.06 96 ARG A CA 1
ATOM 751 C C . ARG A 1 96 ? -11.626 -0.343 15.473 1.00 89.06 96 ARG A C 1
ATOM 753 O O . ARG A 1 96 ? -12.197 0.654 15.917 1.00 89.06 96 ARG A O 1
ATOM 760 N N . LEU A 1 97 ? -11.219 -0.455 14.214 1.00 90.12 97 LEU A N 1
ATOM 761 C CA . LEU A 1 97 ? -11.510 0.537 13.186 1.00 90.12 97 LEU A CA 1
ATOM 762 C C . LEU A 1 97 ? -12.876 0.213 12.568 1.00 90.12 97 LEU A C 1
ATOM 764 O O . LEU A 1 97 ? -13.122 -0.903 12.109 1.00 90.12 97 LEU A O 1
ATOM 768 N N . ASN A 1 98 ? -13.786 1.186 12.610 1.00 88.31 98 ASN A N 1
ATOM 769 C CA . ASN A 1 98 ? -15.128 1.062 12.053 1.00 88.31 98 ASN A CA 1
ATOM 770 C C . ASN A 1 98 ? -15.274 2.010 10.864 1.00 88.31 98 ASN A C 1
ATOM 772 O O . ASN A 1 98 ? -15.260 3.232 11.021 1.00 88.31 98 ASN A O 1
ATOM 776 N N . MET A 1 99 ? -15.394 1.435 9.678 1.00 89.19 99 MET A N 1
ATOM 777 C CA . MET A 1 99 ? -15.544 2.148 8.424 1.00 89.19 99 MET A CA 1
ATOM 778 C C . MET A 1 99 ? -17.025 2.313 8.087 1.00 89.19 99 MET A C 1
ATOM 780 O O . MET A 1 99 ? -17.867 1.481 8.418 1.00 89.19 99 MET A O 1
ATOM 784 N N . THR A 1 100 ? -17.359 3.408 7.411 1.00 89.19 100 THR A N 1
ATOM 785 C CA . THR A 1 100 ? -18.739 3.638 6.973 1.00 89.19 100 THR A CA 1
ATOM 786 C C . THR A 1 100 ? -19.028 2.771 5.752 1.00 89.19 100 THR A C 1
ATOM 788 O O . THR A 1 100 ? -18.339 2.906 4.743 1.00 89.19 100 THR A O 1
ATOM 791 N N . VAL A 1 101 ? -20.050 1.914 5.821 1.00 90.62 101 VAL A N 1
ATOM 792 C CA . VAL A 1 101 ? -20.541 1.151 4.659 1.00 90.62 101 VAL A CA 1
ATOM 793 C C . VAL A 1 101 ? -20.951 2.123 3.552 1.00 90.62 101 VAL A C 1
ATOM 795 O O . VAL A 1 101 ? -21.656 3.100 3.808 1.00 90.62 101 VAL A O 1
ATOM 798 N N . GLY A 1 102 ? -20.487 1.879 2.327 1.00 86.69 102 GLY A N 1
ATOM 799 C CA . GLY A 1 102 ? -20.649 2.798 1.197 1.00 86.69 102 GLY A CA 1
ATOM 800 C C . GLY A 1 102 ? -19.668 3.978 1.187 1.00 86.69 102 GLY A C 1
ATOM 801 O O . GLY A 1 102 ? -19.657 4.741 0.224 1.00 86.69 102 GLY A O 1
ATOM 802 N N . GLY A 1 103 ? -18.837 4.133 2.224 1.00 89.06 103 GLY A N 1
ATOM 803 C CA . GLY A 1 103 ? -17.658 4.998 2.195 1.00 89.06 103 GLY A CA 1
ATOM 804 C C . GLY A 1 103 ? -16.568 4.436 1.280 1.00 89.06 103 GLY A C 1
ATOM 805 O O . GLY A 1 103 ? -16.687 3.322 0.773 1.00 89.06 103 GLY A O 1
ATOM 806 N N . GLU A 1 104 ? -15.493 5.195 1.070 1.00 92.94 104 GLU A N 1
ATOM 807 C CA . GLU A 1 104 ? -14.416 4.802 0.155 1.00 92.94 104 GLU A CA 1
ATOM 808 C C . GLU A 1 104 ? -13.049 4.790 0.840 1.00 92.94 104 GLU A C 1
ATOM 810 O O . GLU A 1 104 ? -12.683 5.749 1.520 1.00 92.94 104 GLU A O 1
ATOM 815 N N . ILE A 1 105 ? -12.261 3.748 0.577 1.00 92.81 105 ILE A N 1
ATOM 816 C CA . ILE A 1 105 ? -10.802 3.833 0.663 1.00 92.81 105 ILE A CA 1
ATOM 817 C C . ILE A 1 105 ? -10.310 4.392 -0.663 1.00 92.81 105 ILE A C 1
ATOM 819 O O . ILE A 1 105 ? -10.692 3.897 -1.722 1.00 92.81 105 ILE A O 1
ATOM 823 N N . ARG A 1 106 ? -9.454 5.412 -0.612 1.00 94.31 106 ARG A N 1
ATOM 824 C CA . ARG A 1 106 ? -8.807 5.982 -1.795 1.00 94.31 106 ARG A CA 1
ATOM 825 C C . ARG A 1 106 ? -7.303 5.830 -1.666 1.00 94.31 106 ARG A C 1
ATOM 827 O O . ARG A 1 106 ? -6.719 6.328 -0.709 1.00 94.31 106 ARG A O 1
ATOM 834 N N . GLY A 1 107 ? -6.700 5.146 -2.629 1.00 91.38 107 GLY A N 1
ATOM 835 C CA . GLY A 1 107 ? -5.254 5.034 -2.739 1.00 91.38 107 GLY A CA 1
ATOM 836 C C . GLY A 1 107 ? -4.704 6.088 -3.685 1.00 91.38 107 GLY A C 1
ATOM 837 O O . GLY A 1 107 ? -5.316 6.393 -4.709 1.00 91.38 107 GLY A O 1
ATOM 838 N N . ASN A 1 108 ? -3.546 6.639 -3.340 1.00 92.56 108 ASN A N 1
ATOM 839 C CA . ASN A 1 108 ? -2.778 7.524 -4.201 1.00 92.56 108 ASN A CA 1
ATOM 840 C C . ASN A 1 108 ? -1.316 7.086 -4.131 1.00 92.56 108 ASN A C 1
ATOM 842 O O . ASN A 1 108 ? -0.688 7.242 -3.091 1.00 92.56 108 ASN A O 1
ATOM 846 N N . PHE A 1 109 ? -0.806 6.516 -5.217 1.00 89.94 109 PHE A N 1
ATOM 847 C CA . PHE A 1 109 ? 0.586 6.098 -5.354 1.00 89.94 109 PHE A CA 1
ATOM 848 C C . PHE A 1 109 ? 1.191 6.834 -6.534 1.00 89.94 109 PHE A C 1
ATOM 850 O O . PHE A 1 109 ? 0.530 6.997 -7.555 1.00 89.94 109 PHE A O 1
ATOM 857 N N . ASN A 1 110 ? 2.433 7.291 -6.437 1.00 89.31 110 ASN A N 1
ATOM 858 C CA . ASN A 1 110 ? 3.121 7.818 -7.606 1.00 89.31 110 ASN A CA 1
ATOM 859 C C . ASN A 1 110 ? 4.401 7.017 -7.865 1.00 89.31 110 ASN A C 1
ATOM 861 O O . ASN A 1 110 ? 5.247 6.841 -6.998 1.00 89.31 110 ASN A O 1
ATOM 865 N N . ILE A 1 111 ? 4.456 6.419 -9.051 1.00 87.50 111 ILE A N 1
ATOM 866 C CA . ILE A 1 111 ? 5.379 5.341 -9.406 1.00 87.50 111 ILE A CA 1
ATOM 867 C C . ILE A 1 111 ? 6.060 5.722 -10.710 1.00 87.50 111 ILE A C 1
ATOM 869 O O . ILE A 1 111 ? 5.411 6.140 -11.670 1.00 87.50 111 ILE A O 1
ATOM 873 N N . TYR A 1 112 ? 7.371 5.562 -10.743 1.00 86.19 112 TYR A N 1
ATOM 874 C CA . TYR A 1 112 ? 8.222 5.684 -11.909 1.00 86.19 112 TYR A CA 1
ATOM 875 C C . TYR A 1 112 ? 8.899 4.348 -12.145 1.00 86.19 112 TYR A C 1
ATOM 877 O O . TYR A 1 112 ? 9.428 3.729 -11.227 1.00 86.19 112 TYR A O 1
ATOM 885 N N . TYR A 1 113 ? 8.931 3.929 -13.400 1.00 84.62 113 TYR A N 1
ATOM 886 C CA . TYR A 1 113 ? 9.777 2.827 -13.814 1.00 84.62 113 TYR A CA 1
ATOM 887 C C . TYR A 1 113 ? 10.491 3.184 -15.108 1.00 84.62 113 TYR A C 1
ATOM 889 O O . TYR A 1 113 ? 9.939 3.866 -15.972 1.00 84.62 113 TYR A O 1
ATOM 897 N N . GLU A 1 114 ? 11.710 2.691 -15.250 1.00 83.31 114 GLU A N 1
ATOM 898 C CA . GLU A 1 114 ? 12.464 2.665 -16.493 1.00 83.31 114 GLU A CA 1
ATOM 899 C C . GLU A 1 114 ? 12.808 1.208 -16.776 1.00 83.31 114 GLU A C 1
ATOM 901 O O . GLU A 1 114 ? 13.415 0.530 -15.946 1.00 83.31 114 GLU A O 1
ATOM 906 N N . GLY A 1 115 ? 12.384 0.694 -17.924 1.00 79.50 115 GLY A N 1
ATOM 907 C CA . GLY A 1 115 ? 12.482 -0.718 -18.223 1.00 79.50 115 GLY A CA 1
ATOM 908 C C . GLY A 1 115 ? 11.345 -1.232 -19.084 1.00 79.50 115 GLY A C 1
ATOM 909 O O . GLY A 1 115 ? 10.400 -0.528 -19.412 1.00 79.50 115 GLY A O 1
ATOM 910 N N . ASP A 1 116 ? 11.476 -2.498 -19.461 1.00 76.81 116 ASP A N 1
ATOM 911 C CA . ASP A 1 116 ? 10.445 -3.159 -20.246 1.00 76.81 116 ASP A CA 1
ATOM 912 C C . ASP A 1 116 ? 9.508 -3.930 -19.314 1.00 76.81 116 ASP A C 1
ATOM 914 O O . ASP A 1 116 ? 9.982 -4.673 -18.455 1.00 76.81 116 ASP A O 1
ATOM 918 N N . ASN A 1 117 ? 8.206 -3.728 -19.482 1.00 74.69 117 ASN A N 1
ATOM 919 C CA . ASN A 1 117 ? 7.139 -4.390 -18.739 1.00 74.69 117 ASN A CA 1
ATOM 920 C C . ASN A 1 117 ? 6.051 -4.971 -19.662 1.00 74.69 117 ASN A C 1
ATOM 922 O O . ASN A 1 117 ? 5.011 -5.415 -19.172 1.00 74.69 117 ASN A O 1
ATOM 926 N N . GLU A 1 118 ? 6.256 -4.960 -20.985 1.00 73.12 118 GLU A N 1
ATOM 927 C CA . GLU A 1 118 ? 5.299 -5.495 -21.954 1.00 73.12 118 GLU A CA 1
ATOM 928 C C . GLU A 1 118 ? 5.690 -6.909 -22.396 1.00 73.12 118 GLU A C 1
ATOM 930 O O . GLU A 1 118 ? 6.683 -7.123 -23.089 1.00 73.12 118 GLU A O 1
ATOM 935 N N . ASN A 1 119 ? 4.859 -7.899 -22.055 1.00 71.88 119 ASN A N 1
ATOM 936 C CA . ASN A 1 119 ? 5.079 -9.275 -22.497 1.00 71.88 119 ASN A CA 1
ATOM 937 C C . ASN A 1 119 ? 4.946 -9.416 -24.020 1.00 71.88 119 ASN A C 1
ATOM 939 O O . ASN A 1 119 ? 3.878 -9.170 -24.585 1.00 71.88 119 ASN A O 1
ATOM 943 N N . GLY A 1 120 ? 6.003 -9.914 -24.668 1.00 62.62 120 GLY A N 1
ATOM 944 C CA . GLY A 1 120 ? 5.981 -10.260 -26.093 1.00 62.62 120 GLY A CA 1
ATOM 945 C C . GLY A 1 120 ? 6.164 -9.073 -27.045 1.00 62.62 120 GLY A C 1
ATOM 946 O O . GLY A 1 120 ? 5.873 -9.211 -28.235 1.00 62.62 120 GLY A O 1
ATOM 947 N N . GLY A 1 121 ? 6.628 -7.931 -26.529 1.00 65.94 121 GLY A N 1
ATOM 948 C CA . GLY A 1 121 ? 7.113 -6.807 -27.330 1.00 65.94 121 GLY A CA 1
ATOM 949 C C . GLY A 1 121 ? 8.548 -7.006 -27.839 1.00 65.94 121 GLY A C 1
ATOM 950 O O . GLY A 1 121 ? 9.140 -8.075 -27.706 1.00 65.94 121 GLY A O 1
ATOM 951 N N . ASP A 1 122 ? 9.134 -5.948 -28.404 1.00 66.75 122 ASP A N 1
ATOM 952 C CA . ASP A 1 122 ? 10.523 -5.942 -28.906 1.00 66.75 122 ASP A CA 1
ATOM 953 C C . ASP A 1 122 ? 11.587 -5.845 -27.784 1.00 66.75 122 ASP A C 1
ATOM 955 O O . ASP A 1 122 ? 12.781 -5.682 -28.060 1.00 66.75 122 ASP A O 1
ATOM 959 N N . GLY A 1 123 ? 11.167 -5.887 -26.518 1.00 68.88 123 GLY A N 1
ATOM 960 C CA . GLY A 1 123 ? 12.030 -5.718 -25.355 1.00 68.88 123 GLY A CA 1
ATOM 961 C C . GLY A 1 123 ? 12.474 -7.028 -24.685 1.00 68.88 123 GLY A C 1
ATOM 962 O O . GLY A 1 123 ? 12.514 -8.102 -25.286 1.00 68.88 123 GLY A O 1
ATOM 963 N N . ASN A 1 124 ? 12.907 -6.919 -23.428 1.00 70.75 124 ASN A N 1
ATOM 964 C CA . ASN A 1 124 ? 13.469 -8.030 -22.657 1.00 70.75 124 ASN A CA 1
ATOM 965 C C . ASN A 1 124 ? 12.399 -8.873 -21.950 1.00 70.75 124 ASN A C 1
ATOM 967 O O . ASN A 1 124 ? 12.703 -10.003 -21.565 1.00 70.75 124 ASN A O 1
ATOM 971 N N . CYS A 1 125 ? 11.193 -8.335 -21.783 1.00 72.00 125 CYS A N 1
ATOM 972 C CA . CYS A 1 125 ? 10.084 -8.968 -21.099 1.00 72.00 125 CYS A CA 1
ATOM 973 C C . CYS A 1 125 ? 9.416 -10.023 -22.002 1.00 72.00 125 CYS A C 1
ATOM 975 O O . CYS A 1 125 ? 8.800 -9.719 -23.026 1.00 72.00 125 CYS A O 1
ATOM 977 N N . ASN A 1 126 ? 9.562 -11.299 -21.647 1.00 68.44 126 ASN A N 1
ATOM 978 C CA . ASN A 1 126 ? 9.191 -12.452 -22.470 1.00 68.44 126 ASN A CA 1
ATOM 979 C C . ASN A 1 126 ? 8.278 -13.433 -21.711 1.00 68.44 126 ASN A C 1
ATOM 981 O O . ASN A 1 126 ? 8.582 -14.624 -21.603 1.00 68.44 126 ASN A O 1
ATOM 985 N N . ASN A 1 127 ? 7.108 -12.953 -21.275 1.00 72.25 127 ASN A N 1
ATOM 986 C CA . ASN A 1 127 ? 6.132 -13.665 -20.424 1.00 72.25 127 ASN A CA 1
ATOM 987 C C . ASN A 1 127 ? 6.559 -13.803 -18.956 1.00 72.25 127 ASN A C 1
ATOM 989 O O . ASN A 1 127 ? 6.078 -14.696 -18.259 1.00 72.25 127 ASN A O 1
ATOM 993 N N . ASP A 1 128 ? 7.473 -12.951 -18.507 1.00 72.38 128 ASP A N 1
ATOM 994 C CA . ASP A 1 128 ? 8.035 -12.940 -17.160 1.00 72.38 128 ASP A CA 1
ATOM 995 C C . ASP A 1 128 ? 7.817 -11.616 -16.412 1.00 72.38 128 ASP A C 1
ATOM 997 O O . ASP A 1 128 ? 8.272 -11.508 -15.277 1.00 72.38 128 ASP A O 1
ATOM 1001 N N . CYS A 1 129 ? 7.093 -10.644 -16.987 1.00 78.06 129 CYS A N 1
ATOM 1002 C CA . CYS A 1 129 ? 6.646 -9.464 -16.240 1.00 78.06 129 CYS A CA 1
ATOM 1003 C C . CYS A 1 129 ? 5.139 -9.485 -16.028 1.00 78.06 129 CYS A C 1
ATOM 1005 O O . CYS A 1 129 ? 4.364 -9.716 -16.958 1.00 78.06 129 CYS A O 1
ATOM 1007 N N . ASP A 1 130 ? 4.731 -9.168 -14.808 1.00 82.62 130 ASP A N 1
ATOM 1008 C CA . ASP A 1 130 ? 3.343 -8.913 -14.466 1.00 82.62 130 ASP A CA 1
ATOM 1009 C C . ASP A 1 130 ? 3.076 -7.407 -14.417 1.00 82.62 130 ASP A C 1
ATOM 1011 O O . ASP A 1 130 ? 3.978 -6.581 -14.250 1.00 82.62 130 ASP A O 1
ATOM 1015 N N . TRP A 1 131 ? 1.812 -7.033 -14.594 1.00 84.94 131 TRP A N 1
ATOM 1016 C CA . TRP A 1 131 ? 1.397 -5.659 -14.350 1.00 84.94 131 TRP A CA 1
ATOM 1017 C C . TRP A 1 131 ? 1.364 -5.369 -12.859 1.00 84.94 131 TRP A C 1
ATOM 1019 O O . TRP A 1 131 ? 0.984 -6.227 -12.063 1.00 84.94 131 TRP A O 1
ATOM 1029 N N . LEU A 1 132 ? 1.680 -4.122 -12.517 1.00 88.38 132 LEU A N 1
ATOM 1030 C CA . LEU A 1 132 ? 1.655 -3.653 -11.145 1.00 88.38 132 LEU A CA 1
ATOM 1031 C C . LEU A 1 132 ? 0.251 -3.801 -10.543 1.00 88.38 132 LEU A C 1
ATOM 1033 O O . LEU A 1 132 ? -0.737 -3.288 -11.075 1.00 88.38 132 LEU A O 1
ATOM 1037 N N . ASN A 1 133 ? 0.189 -4.444 -9.389 1.00 92.25 133 ASN A N 1
ATOM 1038 C CA . ASN A 1 133 ? -0.983 -4.586 -8.555 1.00 92.25 133 ASN A CA 1
ATOM 1039 C C . ASN A 1 133 ? -0.784 -3.830 -7.247 1.00 92.25 133 ASN A C 1
ATOM 1041 O O . ASN A 1 133 ? 0.244 -3.956 -6.583 1.00 92.25 133 ASN A O 1
ATOM 1045 N N . ILE A 1 134 ? -1.812 -3.088 -6.851 1.00 94.62 134 ILE A N 1
ATOM 1046 C CA . ILE A 1 134 ? -1.910 -2.483 -5.529 1.00 94.62 134 ILE A CA 1
ATOM 1047 C C . ILE A 1 134 ? -3.097 -3.122 -4.826 1.00 94.62 134 ILE A C 1
ATOM 1049 O O . ILE A 1 134 ? -4.243 -2.962 -5.250 1.00 94.62 134 ILE A O 1
ATOM 1053 N N . SER A 1 135 ? -2.818 -3.860 -3.761 1.00 96.56 135 SER A N 1
ATOM 1054 C CA . SER A 1 135 ? -3.815 -4.637 -3.032 1.00 96.56 135 SER A CA 1
ATOM 1055 C C . SER A 1 135 ? -3.981 -4.114 -1.611 1.00 96.56 135 SER A C 1
ATOM 1057 O O . SER A 1 135 ? -3.006 -3.772 -0.940 1.00 96.56 135 SER A O 1
ATOM 1059 N N . ILE A 1 136 ? -5.225 -4.069 -1.140 1.00 96.62 136 ILE A N 1
ATOM 1060 C CA . ILE A 1 136 ? -5.562 -3.759 0.249 1.00 96.62 136 ILE A CA 1
ATOM 1061 C C . ILE A 1 136 ? -5.980 -5.055 0.924 1.00 96.62 136 ILE A C 1
ATOM 1063 O O . ILE A 1 136 ? -6.884 -5.750 0.450 1.00 96.62 136 ILE A O 1
ATOM 1067 N N . PHE A 1 137 ? -5.362 -5.339 2.067 1.00 97.38 137 PHE A N 1
ATOM 1068 C CA . PHE A 1 137 ? -5.751 -6.448 2.916 1.00 97.38 137 PHE A CA 1
ATOM 1069 C C . PHE A 1 137 ? -6.279 -5.966 4.257 1.00 97.38 137 PHE A C 1
ATOM 1071 O O . PHE A 1 137 ? -5.714 -5.081 4.907 1.00 97.38 137 PHE A O 1
ATOM 1078 N N . LYS A 1 138 ? -7.328 -6.657 4.687 1.00 94.75 138 LYS A N 1
ATOM 1079 C CA . LYS A 1 138 ? -7.830 -6.693 6.050 1.00 94.75 138 LYS A CA 1
ATOM 1080 C C . LYS A 1 138 ? -7.236 -7.925 6.723 1.00 94.75 138 LYS A C 1
ATOM 1082 O O . LYS A 1 138 ? -7.725 -9.044 6.547 1.00 94.75 138 LYS A O 1
ATOM 1087 N N . GLY A 1 139 ? -6.107 -7.746 7.408 1.00 93.75 139 GLY A N 1
ATOM 1088 C CA . GLY A 1 139 ? -5.349 -8.872 7.944 1.00 93.75 139 GLY A CA 1
ATOM 1089 C C . GLY A 1 139 ? -4.857 -9.815 6.843 1.00 93.75 139 GLY A C 1
ATOM 1090 O O . GLY A 1 139 ? -4.042 -9.443 6.001 1.00 93.75 139 GLY A O 1
ATOM 1091 N N . ALA A 1 140 ? -5.350 -11.055 6.848 1.00 94.12 140 ALA A N 1
ATOM 1092 C CA . ALA A 1 140 ? -5.024 -12.058 5.830 1.00 94.12 140 ALA A CA 1
ATOM 1093 C C . ALA A 1 140 ? -5.948 -12.026 4.596 1.00 94.12 140 ALA A C 1
ATOM 1095 O O . ALA A 1 140 ? -5.647 -12.698 3.610 1.00 94.12 140 ALA A O 1
ATOM 1096 N N . ALA A 1 141 ? -7.063 -11.290 4.639 1.00 96.31 141 ALA A N 1
ATOM 1097 C CA . ALA A 1 141 ? -8.038 -11.243 3.553 1.00 96.31 141 ALA A CA 1
ATOM 1098 C C . ALA A 1 141 ? -7.733 -10.091 2.589 1.00 96.31 141 ALA A C 1
ATOM 1100 O O . ALA A 1 141 ? -7.690 -8.936 3.006 1.00 96.31 141 ALA A O 1
ATOM 1101 N N . GLU A 1 142 ? -7.544 -10.396 1.305 1.00 97.44 142 GLU A N 1
ATOM 1102 C CA . GLU A 1 142 ? -7.504 -9.382 0.248 1.00 97.44 142 GLU A CA 1
ATOM 1103 C C . GLU A 1 142 ? -8.926 -8.886 -0.012 1.00 97.44 142 GLU A C 1
ATOM 1105 O O . GLU A 1 142 ? -9.787 -9.668 -0.413 1.00 97.44 142 GLU A O 1
ATOM 1110 N N . ILE A 1 143 ? -9.173 -7.601 0.235 1.00 96.62 143 ILE A N 1
ATOM 1111 C CA . ILE A 1 143 ? -10.502 -6.991 0.062 1.00 96.62 143 ILE A CA 1
ATOM 1112 C C . ILE A 1 143 ? -10.588 -6.164 -1.221 1.00 96.62 143 ILE A C 1
ATOM 1114 O O . ILE A 1 143 ? -11.672 -5.898 -1.731 1.00 96.62 143 ILE A O 1
ATOM 1118 N N . HIS A 1 144 ? -9.440 -5.755 -1.763 1.00 96.75 144 HIS A N 1
ATOM 1119 C CA . HIS A 1 144 ? -9.371 -5.005 -3.004 1.00 96.75 144 HIS A CA 1
ATOM 1120 C C . HIS A 1 144 ? -8.030 -5.208 -3.699 1.00 96.75 144 HIS A C 1
ATOM 1122 O O . HIS A 1 144 ? -6.993 -5.256 -3.039 1.00 96.75 144 HIS A O 1
ATOM 1128 N N . ARG A 1 145 ? -8.064 -5.232 -5.032 1.00 97.31 145 ARG A N 1
ATOM 1129 C CA . ARG A 1 145 ? -6.893 -5.217 -5.903 1.00 97.31 145 ARG A CA 1
ATOM 1130 C C . ARG A 1 145 ? -7.136 -4.269 -7.065 1.00 97.31 145 ARG A C 1
ATOM 1132 O O . ARG A 1 145 ? -8.104 -4.429 -7.808 1.00 97.31 145 ARG A O 1
ATOM 1139 N N . HIS A 1 146 ? -6.228 -3.318 -7.231 1.00 95.44 146 HIS A N 1
ATOM 1140 C CA . HIS A 1 146 ? -6.135 -2.455 -8.399 1.00 95.44 146 HIS A CA 1
ATOM 1141 C C . HIS A 1 146 ? -4.984 -2.937 -9.275 1.00 95.44 146 HIS A C 1
ATOM 1143 O O . HIS A 1 146 ? -3.836 -2.913 -8.840 1.00 95.44 146 HIS A O 1
ATOM 1149 N N . THR A 1 147 ? -5.286 -3.370 -10.496 1.00 94.12 147 THR A N 1
ATOM 1150 C CA . THR A 1 147 ? -4.274 -3.741 -11.492 1.00 94.12 147 THR A CA 1
ATOM 1151 C C . THR A 1 147 ? -4.092 -2.585 -12.458 1.00 94.12 147 THR A C 1
ATOM 1153 O O . THR A 1 147 ? -5.044 -2.163 -13.118 1.00 94.12 147 THR A O 1
ATOM 1156 N N . GLU A 1 148 ? -2.871 -2.073 -12.547 1.00 89.00 148 GLU A N 1
ATOM 1157 C CA . GLU A 1 148 ? -2.566 -0.937 -13.398 1.00 89.00 148 GLU A CA 1
ATOM 1158 C C . GLU A 1 148 ? -2.318 -1.363 -14.850 1.00 89.00 148 GLU A C 1
ATOM 1160 O O . GLU A 1 148 ? -1.777 -2.431 -15.127 1.00 89.00 148 GLU A O 1
ATOM 1165 N N . GLN A 1 149 ? -2.700 -0.507 -15.797 1.00 84.06 149 GLN A N 1
ATOM 1166 C CA . GLN A 1 149 ? -2.350 -0.695 -17.204 1.00 84.06 149 GLN A CA 1
ATOM 1167 C C . GLN A 1 149 ? -0.942 -0.160 -17.481 1.00 84.06 149 GLN A C 1
ATOM 1169 O O . GLN A 1 149 ? -0.548 0.829 -16.851 1.00 84.06 149 GLN A O 1
ATOM 1174 N N . PRO A 1 150 ? -0.208 -0.730 -18.455 1.00 78.25 150 PRO A N 1
ATOM 1175 C CA . PRO A 1 150 ? 1.112 -0.236 -18.831 1.00 78.25 150 PRO A CA 1
ATOM 1176 C C . PRO A 1 150 ? 1.086 1.265 -19.157 1.00 78.25 150 PRO A C 1
ATOM 1178 O O . PRO A 1 150 ? 0.085 1.813 -19.632 1.00 78.25 150 PRO A O 1
ATOM 1181 N N . TRP A 1 151 ? 2.187 1.950 -18.858 1.00 85.12 151 TRP A N 1
ATOM 1182 C CA . TRP A 1 151 ? 2.392 3.353 -19.211 1.00 85.12 151 TRP A CA 1
ATOM 1183 C C . TRP A 1 151 ? 3.740 3.534 -19.900 1.00 85.12 151 TRP A C 1
ATOM 1185 O O . TRP A 1 151 ? 4.419 2.568 -20.205 1.00 85.12 151 TRP A O 1
ATOM 1195 N N . VAL A 1 152 ? 4.101 4.760 -20.261 1.00 84.38 152 VAL A N 1
ATOM 1196 C CA . VAL A 1 152 ? 5.371 4.991 -20.958 1.00 84.38 152 VAL A CA 1
ATOM 1197 C C . VAL A 1 152 ? 6.512 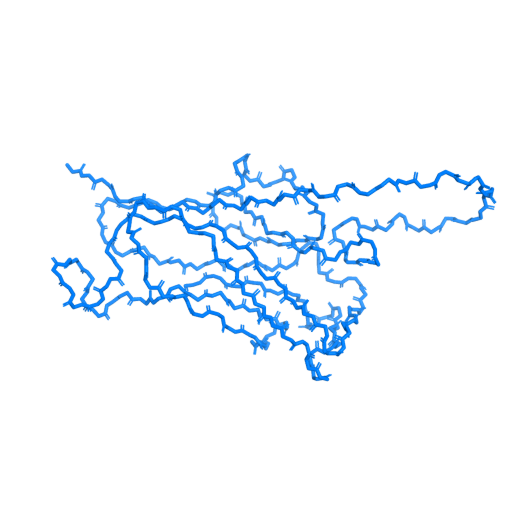4.917 -19.944 1.00 84.38 152 VAL A C 1
ATOM 1199 O O . VAL A 1 152 ? 6.480 5.653 -18.956 1.00 84.38 152 VAL A O 1
ATOM 1202 N N . GLU A 1 153 ? 7.523 4.081 -20.202 1.00 85.62 153 GLU A N 1
ATOM 1203 C CA . GLU A 1 153 ? 8.728 3.999 -19.362 1.00 85.62 153 GLU A CA 1
ATOM 1204 C C . GLU A 1 153 ? 9.431 5.363 -19.230 1.00 85.62 153 GLU A C 1
ATOM 1206 O O . GLU A 1 153 ? 9.266 6.264 -20.060 1.00 85.62 153 GLU A O 1
ATOM 1211 N N . GLY A 1 154 ? 10.215 5.535 -18.168 1.00 85.75 154 GLY A N 1
ATOM 1212 C CA . GLY A 1 154 ? 10.918 6.783 -17.877 1.00 85.75 154 GLY A CA 1
ATOM 1213 C C . GLY A 1 154 ? 9.989 7.928 -17.465 1.00 85.75 154 GLY A C 1
ATOM 1214 O O . GLY A 1 154 ? 10.389 9.091 -17.529 1.00 85.75 154 GLY A O 1
ATOM 1215 N N . ASN A 1 155 ? 8.745 7.630 -17.069 1.00 87.12 155 ASN A N 1
ATOM 1216 C CA . ASN A 1 155 ? 7.776 8.627 -16.626 1.00 87.12 155 ASN A CA 1
ATOM 1217 C C . ASN A 1 155 ? 7.135 8.265 -15.287 1.00 87.12 155 ASN A C 1
ATOM 1219 O O . ASN A 1 155 ? 6.792 7.114 -15.010 1.00 87.12 155 ASN A O 1
ATOM 1223 N N . TRP A 1 156 ? 6.911 9.311 -14.495 1.00 88.38 156 TRP A N 1
ATOM 1224 C CA . TRP A 1 156 ? 6.084 9.274 -13.298 1.00 88.38 156 TRP A CA 1
ATOM 1225 C C . TRP A 1 156 ? 4.615 9.087 -13.667 1.00 88.38 156 TRP A C 1
ATOM 1227 O O . TRP A 1 156 ? 4.085 9.799 -14.525 1.00 88.38 156 TRP A O 1
ATOM 1237 N N . LYS A 1 157 ? 3.941 8.171 -12.975 1.00 90.00 157 LYS A N 1
ATOM 1238 C CA . LYS A 1 157 ? 2.495 7.988 -13.043 1.00 90.00 157 LYS A CA 1
ATOM 1239 C C . LYS A 1 157 ? 1.904 8.059 -11.648 1.00 90.00 157 LYS A C 1
ATOM 1241 O O . LYS A 1 157 ? 2.247 7.261 -10.779 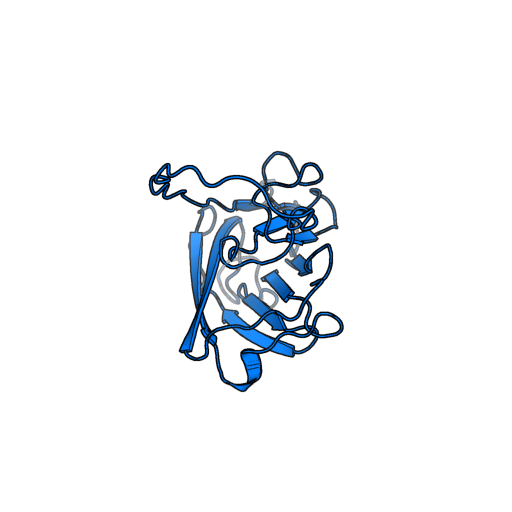1.00 90.00 157 LYS A O 1
ATOM 1246 N N . ASN A 1 158 ? 0.948 8.967 -11.470 1.00 92.19 158 ASN A N 1
ATOM 1247 C CA . ASN A 1 158 ? 0.097 8.967 -10.293 1.00 92.19 158 ASN A CA 1
ATOM 1248 C C . ASN A 1 158 ? -1.073 7.999 -10.500 1.00 92.19 158 ASN A C 1
ATOM 1250 O O . ASN A 1 158 ? -1.958 8.242 -11.319 1.00 92.19 158 ASN A O 1
ATOM 1254 N N . ILE A 1 159 ? -1.046 6.895 -9.765 1.00 91.69 159 ILE A N 1
ATOM 1255 C CA . ILE A 1 159 ? -2.090 5.884 -9.703 1.00 91.69 159 ILE A CA 1
ATOM 1256 C C . ILE A 1 159 ? -3.064 6.277 -8.599 1.00 91.69 159 ILE A C 1
ATOM 1258 O O . ILE A 1 159 ? -2.689 6.417 -7.432 1.00 91.69 159 ILE A O 1
ATOM 1262 N N . ILE A 1 160 ? -4.328 6.437 -8.981 1.00 92.62 160 ILE A N 1
ATOM 1263 C CA . ILE A 1 160 ? -5.430 6.705 -8.064 1.00 92.62 160 ILE A CA 1
ATOM 1264 C C . ILE A 1 160 ? -6.455 5.599 -8.248 1.00 92.62 160 ILE A C 1
ATOM 1266 O O . ILE A 1 160 ? -6.921 5.364 -9.362 1.00 92.62 160 ILE A O 1
ATOM 1270 N N . PHE A 1 161 ? -6.837 4.961 -7.150 1.00 90.56 161 PHE A N 1
ATOM 1271 C CA . PHE A 1 161 ? -7.892 3.956 -7.139 1.00 90.56 161 PHE A CA 1
ATOM 1272 C C . PHE A 1 161 ? -8.829 4.187 -5.957 1.00 90.56 161 PHE A C 1
ATOM 1274 O O . PHE A 1 161 ? -8.466 4.840 -4.972 1.00 90.56 161 PHE A O 1
ATOM 1281 N N . SER A 1 162 ? -10.046 3.657 -6.056 1.00 93.56 162 SER A N 1
ATOM 1282 C CA . SER A 1 162 ? -11.006 3.671 -4.960 1.00 93.56 162 SER A CA 1
ATOM 1283 C C . SER A 1 162 ? -11.641 2.303 -4.750 1.00 93.56 162 SER A C 1
ATOM 1285 O O . SER A 1 162 ? -11.905 1.559 -5.693 1.00 93.56 162 SER A O 1
ATOM 1287 N N . TYR A 1 163 ? -11.900 1.994 -3.484 1.00 93.25 163 TYR A N 1
ATOM 1288 C CA . TYR A 1 163 ? -12.644 0.822 -3.056 1.00 93.25 163 TYR A CA 1
ATOM 1289 C C . TYR A 1 163 ? -13.810 1.248 -2.174 1.00 93.25 163 TYR A C 1
ATOM 1291 O O . TYR A 1 163 ? -13.609 1.923 -1.164 1.00 93.25 163 TYR A O 1
ATOM 1299 N N . THR A 1 164 ? -15.026 0.854 -2.544 1.00 94.44 164 THR A N 1
ATOM 1300 C CA . THR A 1 164 ? -16.222 1.108 -1.739 1.00 94.44 164 THR A CA 1
ATOM 1301 C C . THR A 1 164 ? -16.351 0.055 -0.643 1.00 94.44 164 THR A C 1
ATOM 1303 O O . THR A 1 164 ? -16.406 -1.137 -0.928 1.00 94.44 164 THR A O 1
ATOM 1306 N N . ILE A 1 165 ? -16.452 0.498 0.609 1.00 92.25 165 ILE A N 1
ATOM 1307 C CA . ILE A 1 165 ? -16.565 -0.374 1.779 1.00 92.25 165 ILE A CA 1
ATOM 1308 C C . ILE A 1 165 ? -17.900 -1.118 1.780 1.00 92.25 165 ILE A C 1
ATOM 1310 O O . ILE A 1 165 ? -18.972 -0.502 1.769 1.00 92.25 165 ILE A O 1
ATOM 1314 N N . THR A 1 166 ? -17.822 -2.445 1.848 1.00 93.44 166 THR A N 1
ATOM 1315 C CA . THR A 1 166 ? -18.973 -3.342 1.999 1.00 93.44 166 THR A CA 1
ATOM 1316 C C . THR A 1 166 ? -19.334 -3.545 3.476 1.00 93.44 166 THR A C 1
ATOM 1318 O O . THR A 1 166 ? -18.602 -3.133 4.375 1.00 93.44 166 THR A O 1
ATOM 1321 N N . GLU A 1 167 ? -20.464 -4.202 3.753 1.00 92.62 167 GLU A N 1
ATOM 1322 C CA . GLU A 1 167 ? -20.827 -4.588 5.126 1.00 92.62 167 GLU A CA 1
ATOM 1323 C C . GLU A 1 167 ? -19.804 -5.550 5.759 1.00 92.62 167 GLU A C 1
ATOM 1325 O O . GLU A 1 167 ? -19.546 -5.469 6.960 1.00 92.62 167 GLU A O 1
ATOM 1330 N N . GLU A 1 168 ? -19.182 -6.421 4.959 1.00 93.56 168 GLU A N 1
ATOM 1331 C CA . GLU A 1 168 ? -18.194 -7.413 5.415 1.00 93.56 168 GLU A CA 1
ATOM 1332 C C . GLU A 1 168 ? -16.842 -6.760 5.767 1.00 93.56 168 GLU A C 1
ATOM 1334 O O . GLU A 1 168 ? -16.141 -7.181 6.699 1.00 93.56 168 GLU A O 1
ATOM 1339 N N . ASP A 1 169 ? -16.516 -5.660 5.088 1.00 92.00 169 ASP A N 1
ATOM 1340 C CA . ASP A 1 169 ? -15.252 -4.936 5.244 1.00 92.00 169 ASP A CA 1
ATOM 1341 C C . ASP A 1 169 ? -15.348 -3.745 6.197 1.00 92.00 169 ASP A C 1
ATOM 1343 O O . ASP A 1 169 ? -14.357 -3.061 6.427 1.00 92.00 169 ASP A O 1
ATOM 1347 N N . ALA A 1 170 ? -16.520 -3.462 6.766 1.00 90.00 170 ALA A N 1
ATOM 1348 C CA . ALA A 1 170 ? -16.706 -2.275 7.594 1.00 90.00 170 ALA A CA 1
ATOM 1349 C C . ALA A 1 170 ? -15.959 -2.345 8.936 1.00 90.00 170 ALA A C 1
ATOM 1351 O O . ALA A 1 170 ? -15.551 -1.321 9.476 1.00 90.00 170 ALA A O 1
ATOM 1352 N N . ILE A 1 171 ? -15.768 -3.542 9.493 1.00 91.38 171 ILE A N 1
ATOM 1353 C CA . ILE A 1 171 ? -15.249 -3.719 10.856 1.00 91.38 171 ILE A CA 1
ATOM 1354 C C . ILE A 1 171 ? -13.872 -4.368 10.829 1.00 91.38 171 ILE A C 1
ATOM 1356 O O . ILE A 1 171 ? -13.776 -5.515 10.412 1.00 91.38 171 ILE A O 1
ATOM 1360 N N . TRP A 1 172 ? -12.854 -3.682 11.351 1.00 92.62 172 TRP A N 1
ATOM 1361 C CA . TRP A 1 172 ? -11.470 -4.158 11.423 1.00 92.62 172 TRP A CA 1
ATOM 1362 C C . TRP A 1 172 ? -11.072 -4.319 12.891 1.00 92.62 172 TRP A C 1
ATOM 1364 O O . TRP A 1 172 ? -10.989 -3.342 13.639 1.00 92.62 172 TRP A O 1
ATOM 1374 N N . ASP A 1 173 ? -10.898 -5.562 13.329 1.00 89.31 173 ASP A N 1
ATOM 1375 C CA . ASP A 1 173 ? -10.418 -5.911 14.663 1.00 89.31 173 ASP A CA 1
ATOM 1376 C C . ASP A 1 173 ? -8.920 -5.624 14.865 1.00 89.31 173 ASP A C 1
ATOM 1378 O O . ASP A 1 173 ? -8.102 -5.838 13.972 1.00 89.31 173 ASP A O 1
ATOM 1382 N N . SER A 1 174 ? -8.544 -5.215 16.080 1.00 87.94 174 SER A N 1
ATOM 1383 C CA . SER A 1 174 ? -7.157 -4.880 16.419 1.00 87.94 174 SER A CA 1
ATOM 1384 C C . SER A 1 174 ? -6.200 -6.071 16.374 1.00 87.94 174 SER A C 1
ATOM 1386 O O . SER A 1 174 ? -4.999 -5.893 16.183 1.00 87.94 174 SER A O 1
ATOM 1388 N N . VAL A 1 175 ? -6.714 -7.291 16.549 1.00 88.62 175 VAL A N 1
ATOM 1389 C CA . VAL A 1 175 ? -5.879 -8.493 16.660 1.00 88.62 175 VAL A CA 1
ATOM 1390 C C . VAL A 1 175 ? -5.584 -9.112 15.299 1.00 88.62 175 VAL A C 1
ATOM 1392 O O . VAL A 1 175 ? -4.453 -9.519 15.042 1.00 88.62 175 VAL A O 1
ATOM 1395 N N . ASN A 1 176 ? -6.597 -9.219 14.437 1.00 92.38 176 ASN A N 1
ATOM 1396 C CA . ASN A 1 176 ? -6.503 -10.022 13.214 1.00 92.38 176 ASN A CA 1
ATOM 1397 C C . ASN A 1 176 ? -6.572 -9.199 11.934 1.00 92.38 176 ASN A C 1
ATOM 1399 O O . ASN A 1 176 ? -6.050 -9.639 10.914 1.00 92.38 176 ASN A O 1
ATOM 1403 N N . ASP A 1 177 ? -7.171 -8.012 11.988 1.00 95.12 177 ASP A N 1
ATOM 1404 C CA . ASP A 1 177 ? -7.513 -7.233 10.804 1.00 95.12 177 ASP A CA 1
ATOM 1405 C C . ASP A 1 177 ? -6.609 -6.007 10.676 1.00 95.12 177 ASP A C 1
ATOM 1407 O O . ASP A 1 177 ? -7.047 -4.944 10.251 1.00 95.12 177 ASP A O 1
ATOM 1411 N N . ASN A 1 178 ? -5.339 -6.120 11.067 1.00 94.81 178 ASN A N 1
ATOM 1412 C CA . ASN A 1 178 ? -4.408 -5.010 10.912 1.00 94.81 178 ASN A CA 1
ATOM 1413 C C . ASN A 1 178 ? -4.289 -4.635 9.417 1.00 94.81 178 ASN A C 1
ATOM 1415 O O . ASN A 1 178 ? -4.110 -5.543 8.595 1.00 94.81 178 ASN A O 1
ATOM 1419 N N . PRO A 1 179 ? -4.377 -3.345 9.040 1.00 95.00 179 PRO A N 1
ATOM 1420 C CA . PRO A 1 179 ? -4.307 -2.948 7.645 1.00 95.00 179 PRO A CA 1
ATOM 1421 C C . PRO A 1 179 ? -2.965 -3.260 7.002 1.00 95.00 179 PRO A C 1
ATOM 1423 O O . PRO A 1 179 ? -1.899 -3.046 7.590 1.00 95.00 179 PRO A O 1
ATOM 1426 N N . ILE A 1 180 ? -3.031 -3.749 5.766 1.00 96.06 180 ILE A N 1
ATOM 1427 C CA . ILE A 1 180 ? -1.856 -3.989 4.936 1.00 96.06 180 ILE A CA 1
ATOM 1428 C C . ILE A 1 180 ? -2.131 -3.447 3.542 1.00 96.06 180 ILE A C 1
ATOM 1430 O O . ILE A 1 180 ? -3.173 -3.730 2.950 1.00 96.06 180 ILE A O 1
ATOM 1434 N N . VAL A 1 181 ? -1.162 -2.709 3.010 1.00 95.38 181 VAL A N 1
ATOM 1435 C CA . VAL A 1 181 ? -1.114 -2.375 1.588 1.00 95.38 181 VAL A CA 1
ATOM 1436 C C . VAL A 1 181 ? 0.033 -3.143 0.956 1.00 95.38 181 VAL A C 1
ATOM 1438 O O . VAL A 1 181 ? 1.144 -3.142 1.483 1.00 95.38 181 VAL A O 1
ATOM 1441 N N . GLU A 1 182 ? -0.236 -3.826 -0.147 1.00 94.50 182 GLU A N 1
ATOM 1442 C CA . GLU A 1 182 ? 0.763 -4.589 -0.888 1.00 94.50 182 GLU A CA 1
ATOM 1443 C C . GLU A 1 182 ? 0.893 -4.034 -2.306 1.00 94.50 182 GLU A C 1
ATOM 1445 O O . GLU A 1 182 ? -0.113 -3.763 -2.959 1.00 94.50 182 GLU A O 1
ATOM 1450 N N . VAL A 1 183 ? 2.131 -3.850 -2.757 1.00 91.25 183 VAL A N 1
ATOM 1451 C CA . VAL A 1 183 ? 2.485 -3.405 -4.106 1.00 91.25 183 VAL A CA 1
ATOM 1452 C C . VAL A 1 183 ? 3.366 -4.483 -4.727 1.00 91.25 183 VAL A C 1
ATOM 1454 O O . VAL A 1 183 ? 4.437 -4.776 -4.185 1.00 91.25 183 VAL A O 1
ATOM 1457 N N . THR A 1 184 ? 2.892 -5.082 -5.820 1.00 90.38 184 THR A N 1
ATOM 1458 C CA . THR A 1 184 ? 3.536 -6.207 -6.524 1.00 90.38 184 THR A CA 1
ATOM 1459 C C . THR A 1 184 ? 3.463 -6.044 -8.022 1.00 90.38 184 THR A C 1
ATOM 1461 O O . THR A 1 184 ? 2.327 -5.800 -8.481 1.00 90.38 184 THR A O 1
#

pLDDT: mean 78.21, std 20.03, range [27.91, 97.44]